Protein AF-A0AB73K3Y9-F1 (afdb_monomer_lite)

pLDDT: mean 76.75, std 12.71, range [45.19, 93.69]

Sequence (188 aa):
MYRICYSEIDTVKLNIYKSILNSKELQNNKKCHIVGVSPISLNMKYSPGYEAMFYDINEIEDTISVNNLINSYPETYRFYSINNKLSNSLDIKEYMYYLDILEGKNDLYTLDYFYDEICNNNLDIIKIQEPLDSWMKIYKANVLLNKANVVIPVIYESLIEKPKYLLYKIELYEGSTKVKSMKVVELD

Secondary structure (DSSP, 8-state):
-EEP-HHHHHHHHHHHHHHHHTSTTT----SEEEEEE--EEEEEEE-TTSSS-EEEEEEEE-HHHHHHHHTTS-TTEEEEE---GGGGGS-HHHHHHHHHHHTT---TTHHHHIIIIISTT-EEEEEE---HHHHHHHHHHHHTT--EEEEEEEEEEESSSPPEEEEEEEEEETTEEEEEEEEEE---

Structure (mmCIF, N/CA/C/O backbone):
data_AF-A0AB73K3Y9-F1
#
_entry.id   AF-A0AB73K3Y9-F1
#
loop_
_atom_site.group_PDB
_atom_site.id
_atom_site.type_symbol
_atom_site.label_atom_id
_atom_site.label_alt_id
_atom_site.label_comp_id
_atom_site.label_asym_id
_atom_site.label_entity_id
_atom_site.label_seq_id
_atom_site.pdbx_PDB_ins_code
_atom_site.Cartn_x
_atom_site.Cartn_y
_atom_site.Cartn_z
_atom_site.occupancy
_atom_site.B_iso_or_equiv
_atom_site.auth_seq_id
_atom_site.auth_comp_id
_atom_site.auth_asym_id
_atom_site.auth_atom_id
_atom_site.pdbx_PDB_model_num
ATOM 1 N N . MET A 1 1 ? 23.747 3.578 -21.379 1.00 49.88 1 MET A N 1
ATOM 2 C CA . MET A 1 1 ? 23.304 3.061 -20.068 1.00 49.88 1 MET A CA 1
ATOM 3 C C . MET A 1 1 ? 22.389 4.106 -19.465 1.00 49.88 1 MET A C 1
ATOM 5 O O . MET A 1 1 ? 22.856 5.203 -19.189 1.00 49.88 1 MET A O 1
ATOM 9 N N . TYR A 1 2 ? 21.094 3.815 -19.371 1.00 50.94 2 TYR A N 1
ATOM 10 C CA . TYR A 1 2 ? 20.107 4.784 -18.896 1.00 50.94 2 TYR A CA 1
ATOM 11 C C . TYR A 1 2 ? 19.760 4.478 -17.443 1.00 50.94 2 TYR A C 1
ATOM 13 O O . TYR A 1 2 ? 19.557 3.319 -17.077 1.00 50.94 2 TYR A O 1
ATOM 21 N N . ARG A 1 3 ? 19.732 5.517 -16.608 1.00 48.72 3 ARG A N 1
ATOM 22 C CA . ARG A 1 3 ? 19.181 5.422 -15.259 1.00 48.72 3 ARG A CA 1
ATOM 23 C C . ARG A 1 3 ? 17.665 5.445 -15.423 1.00 48.72 3 ARG A C 1
ATOM 25 O O . ARG A 1 3 ? 17.148 6.351 -16.068 1.00 48.72 3 ARG A O 1
ATOM 32 N N . ILE A 1 4 ? 16.978 4.432 -14.911 1.00 58.38 4 ILE A N 1
ATOM 33 C CA . ILE A 1 4 ? 15.515 4.400 -14.919 1.00 58.38 4 ILE A CA 1
ATOM 34 C C . ILE A 1 4 ? 15.020 5.631 -14.142 1.00 58.38 4 ILE A C 1
ATOM 36 O O . ILE A 1 4 ? 15.544 5.923 -13.064 1.00 58.38 4 ILE A O 1
ATOM 40 N N . CYS A 1 5 ? 14.074 6.389 -14.707 1.00 56.31 5 CYS A N 1
ATOM 41 C CA . CYS A 1 5 ? 13.523 7.576 -14.054 1.00 56.31 5 CYS A CA 1
ATOM 42 C C . CYS A 1 5 ? 12.673 7.163 -12.850 1.00 56.31 5 CYS A C 1
ATOM 44 O O . CYS A 1 5 ? 11.496 6.837 -12.983 1.00 56.31 5 CYS A O 1
ATOM 46 N N . TYR A 1 6 ? 13.281 7.207 -11.666 1.00 67.81 6 TYR A N 1
ATOM 47 C CA . TYR A 1 6 ? 12.624 6.899 -10.397 1.00 67.81 6 TYR A CA 1
ATOM 48 C C . TYR A 1 6 ? 11.342 7.720 -10.174 1.00 67.81 6 TYR A C 1
ATOM 50 O O . TYR A 1 6 ? 10.338 7.162 -9.753 1.00 67.81 6 TYR A O 1
ATOM 58 N N . SER A 1 7 ? 11.311 8.991 -10.592 1.00 73.38 7 SER A N 1
ATOM 59 C CA . SER A 1 7 ? 10.167 9.890 -10.366 1.00 73.38 7 SER A CA 1
ATOM 60 C C . SER A 1 7 ? 8.855 9.450 -11.034 1.00 73.38 7 SER A C 1
ATOM 62 O O . SER A 1 7 ? 7.772 9.669 -10.487 1.00 73.38 7 SER A O 1
ATOM 64 N N . GLU A 1 8 ? 8.919 8.846 -12.225 1.00 76.62 8 GLU A N 1
ATOM 65 C CA . GLU A 1 8 ? 7.717 8.360 -12.920 1.00 76.62 8 GLU A CA 1
ATOM 66 C C . GLU A 1 8 ? 7.160 7.111 -12.243 1.00 76.62 8 GLU A C 1
ATOM 68 O O . GLU A 1 8 ? 5.950 6.982 -12.052 1.00 76.62 8 GLU A O 1
ATOM 73 N N . ILE A 1 9 ? 8.053 6.219 -11.820 1.00 80.50 9 ILE A N 1
ATOM 74 C CA . ILE A 1 9 ? 7.694 5.028 -11.059 1.00 80.50 9 ILE A CA 1
ATOM 75 C C . ILE A 1 9 ? 7.091 5.421 -9.715 1.00 80.50 9 ILE A C 1
ATOM 77 O O . ILE A 1 9 ? 6.030 4.904 -9.374 1.00 80.50 9 ILE A O 1
ATOM 81 N N . ASP A 1 10 ? 7.696 6.368 -8.997 1.00 83.44 10 ASP A N 1
ATOM 82 C CA . ASP A 1 10 ? 7.180 6.849 -7.713 1.00 83.44 10 ASP A CA 1
ATOM 83 C C . ASP A 1 10 ? 5.754 7.405 -7.868 1.00 83.44 10 ASP A C 1
ATOM 85 O O . ASP A 1 10 ? 4.864 7.138 -7.058 1.00 83.44 10 ASP A O 1
ATOM 89 N N . THR A 1 11 ? 5.493 8.108 -8.976 1.00 83.75 11 THR A N 1
ATOM 90 C CA . THR A 1 11 ? 4.154 8.612 -9.315 1.00 83.75 11 THR A CA 1
ATOM 91 C C . THR A 1 11 ? 3.163 7.476 -9.578 1.00 83.75 11 THR A C 1
ATOM 93 O O . THR A 1 11 ? 2.026 7.518 -9.102 1.00 83.75 11 THR A O 1
ATOM 96 N N . VAL A 1 12 ? 3.571 6.436 -10.312 1.00 82.94 12 VAL A N 1
ATOM 97 C CA . VAL A 1 12 ? 2.729 5.254 -10.552 1.00 82.94 12 VAL A CA 1
ATOM 98 C C . VAL A 1 12 ? 2.414 4.543 -9.239 1.00 82.94 12 VAL A C 1
ATOM 100 O O . VAL A 1 12 ? 1.248 4.253 -8.975 1.00 82.94 12 VAL A O 1
ATOM 103 N N . LYS A 1 13 ? 3.412 4.307 -8.383 1.00 85.56 13 LYS A N 1
ATOM 104 C CA . LYS A 1 13 ? 3.212 3.678 -7.072 1.00 85.56 13 LYS A CA 1
ATOM 105 C C . LYS A 1 13 ? 2.270 4.486 -6.186 1.00 85.56 13 LYS A C 1
ATOM 107 O O . LYS A 1 13 ? 1.322 3.929 -5.638 1.00 85.56 13 LYS A O 1
ATOM 112 N N . LEU A 1 14 ? 2.463 5.804 -6.119 1.00 87.56 14 LEU A N 1
ATOM 113 C CA . LEU A 1 14 ? 1.568 6.711 -5.404 1.00 87.56 14 LEU A CA 1
ATOM 114 C C . LEU A 1 14 ? 0.122 6.583 -5.898 1.00 87.56 14 LEU A C 1
ATOM 116 O O . LEU A 1 14 ? -0.804 6.475 -5.094 1.00 87.56 14 LEU A O 1
ATOM 120 N N . ASN A 1 15 ? -0.082 6.564 -7.216 1.00 85.38 15 ASN A N 1
ATOM 121 C CA . ASN A 1 15 ? -1.408 6.415 -7.811 1.00 85.38 15 ASN A CA 1
ATOM 122 C C . ASN A 1 15 ? -2.031 5.050 -7.507 1.00 85.38 15 ASN A C 1
ATOM 124 O O . ASN A 1 15 ? -3.238 4.967 -7.278 1.00 85.38 15 ASN A O 1
ATOM 128 N N . ILE A 1 16 ? -1.224 3.990 -7.470 1.00 86.31 16 ILE A N 1
ATOM 129 C CA . ILE A 1 16 ? -1.656 2.651 -7.068 1.00 86.31 16 ILE A CA 1
ATOM 130 C C . ILE A 1 16 ? -2.157 2.665 -5.624 1.00 86.31 16 ILE A C 1
ATOM 132 O O . ILE A 1 16 ? -3.305 2.290 -5.385 1.00 86.31 16 ILE A O 1
ATOM 136 N N . TYR A 1 17 ? -1.344 3.151 -4.682 1.00 89.25 17 TYR A N 1
ATOM 137 C CA . TYR A 1 17 ? -1.729 3.235 -3.272 1.00 89.25 17 TYR A CA 1
ATOM 138 C C . TYR A 1 17 ? -2.990 4.079 -3.089 1.00 89.25 17 TYR A C 1
ATOM 140 O O . TYR A 1 17 ? -3.939 3.648 -2.435 1.00 89.25 17 TYR A O 1
ATOM 148 N N . LYS A 1 18 ? -3.058 5.241 -3.753 1.00 89.50 18 LYS A N 1
ATOM 149 C CA . LYS A 1 18 ? -4.249 6.095 -3.736 1.00 89.50 18 LYS A CA 1
ATOM 150 C C . LYS A 1 18 ? -5.487 5.384 -4.257 1.00 89.50 18 LYS A C 1
ATOM 152 O O . LYS A 1 18 ? -6.564 5.550 -3.700 1.00 89.50 18 LYS A O 1
ATOM 157 N N . SER A 1 19 ? -5.355 4.614 -5.326 1.00 86.75 19 SER A N 1
ATOM 158 C CA . SER A 1 19 ? -6.502 3.932 -5.916 1.00 86.75 19 SER A CA 1
ATOM 159 C C . SER A 1 19 ? -7.006 2.779 -5.048 1.00 86.75 19 SER A C 1
ATOM 161 O O . SER A 1 19 ? -8.207 2.525 -5.027 1.00 86.75 19 SER A O 1
ATOM 163 N N . ILE A 1 20 ? -6.109 2.100 -4.327 1.00 88.88 20 ILE A N 1
ATOM 164 C CA . ILE A 1 20 ? -6.475 1.078 -3.340 1.00 88.88 20 ILE A CA 1
ATOM 165 C C . ILE A 1 20 ? -7.253 1.727 -2.194 1.00 88.88 20 ILE A C 1
ATOM 167 O O . ILE A 1 20 ? -8.391 1.343 -1.944 1.00 88.88 20 ILE A O 1
ATOM 171 N N . LEU A 1 21 ? -6.688 2.750 -1.549 1.00 90.94 21 LEU A N 1
ATOM 172 C CA . LEU A 1 21 ? -7.302 3.409 -0.387 1.00 90.94 21 LEU A CA 1
ATOM 173 C C . LEU A 1 21 ? -8.638 4.101 -0.719 1.00 90.94 21 LEU A C 1
ATOM 175 O O . LEU A 1 21 ? -9.551 4.124 0.100 1.00 90.94 21 LEU A O 1
ATOM 179 N N . ASN A 1 22 ? -8.800 4.596 -1.949 1.00 88.31 22 ASN A N 1
ATOM 180 C CA . ASN A 1 22 ? -10.058 5.190 -2.418 1.00 88.31 22 ASN A CA 1
ATOM 181 C C . ASN A 1 22 ? -11.068 4.171 -2.978 1.00 88.31 22 ASN A C 1
ATOM 183 O O . ASN A 1 22 ? -12.095 4.557 -3.539 1.00 88.31 22 ASN A O 1
ATOM 187 N N . SER A 1 23 ? -10.789 2.871 -2.876 1.00 87.06 23 SER A N 1
ATOM 188 C CA . SER A 1 23 ? -11.730 1.839 -3.315 1.00 87.06 23 SER A CA 1
ATOM 189 C C . SER A 1 23 ? -12.936 1.741 -2.386 1.00 87.06 23 SER A C 1
ATOM 191 O O . SER A 1 23 ? -12.826 1.937 -1.180 1.00 87.06 23 SER A O 1
ATOM 193 N N . LYS A 1 24 ? -14.101 1.406 -2.944 1.00 85.50 24 LYS A N 1
ATOM 194 C CA . LYS A 1 24 ? -15.381 1.403 -2.216 1.00 85.50 24 LYS A CA 1
ATOM 195 C C . LYS A 1 24 ? -15.383 0.468 -1.006 1.00 85.50 24 LYS A C 1
ATOM 197 O O . LYS A 1 24 ? -16.114 0.691 -0.057 1.00 85.50 24 LYS A O 1
ATOM 202 N N . GLU A 1 25 ? -14.571 -0.570 -1.067 1.00 83.44 25 GLU A N 1
ATOM 203 C CA . GLU A 1 25 ? -14.429 -1.639 -0.093 1.00 83.44 25 GLU A CA 1
ATOM 204 C C . GLU A 1 25 ? -13.656 -1.184 1.149 1.00 83.44 25 GLU A C 1
ATOM 206 O O . GLU A 1 25 ? -13.860 -1.740 2.225 1.00 83.44 25 GLU A O 1
ATOM 211 N N . LEU A 1 26 ? -12.811 -0.157 1.000 1.00 86.44 26 LEU A N 1
ATOM 212 C CA . LEU A 1 26 ? -12.090 0.499 2.095 1.00 86.44 26 LEU A CA 1
ATOM 213 C C . LEU A 1 26 ? -12.722 1.843 2.485 1.00 86.44 26 LEU A C 1
ATOM 215 O O . LEU A 1 26 ? -12.457 2.356 3.565 1.00 86.44 26 LEU A O 1
ATOM 219 N N . GLN A 1 27 ? -13.585 2.408 1.635 1.00 82.25 27 GLN A N 1
ATOM 220 C CA . GLN A 1 27 ? -14.373 3.595 1.960 1.00 82.25 27 GLN A CA 1
ATOM 221 C C . GLN A 1 27 ? -15.467 3.233 2.966 1.00 82.25 27 GLN A C 1
ATOM 223 O O . GLN A 1 27 ? -16.534 2.729 2.615 1.00 82.25 27 GLN A O 1
ATOM 228 N N . ASN A 1 28 ? -15.200 3.505 4.235 1.00 78.25 28 ASN A N 1
ATOM 229 C CA . ASN A 1 28 ? -16.128 3.269 5.329 1.00 78.25 28 ASN A CA 1
ATOM 230 C C . ASN A 1 28 ? -16.236 4.515 6.226 1.00 78.25 28 ASN A C 1
ATOM 232 O O . ASN A 1 28 ? -15.551 5.516 6.034 1.00 78.25 28 ASN A O 1
ATOM 236 N N . ASN A 1 29 ? -17.110 4.445 7.230 1.00 78.00 29 ASN A N 1
ATOM 237 C CA . ASN A 1 29 ? -17.362 5.555 8.153 1.00 78.00 29 ASN A CA 1
ATOM 238 C C . ASN A 1 29 ? -16.455 5.503 9.403 1.00 78.00 29 ASN A C 1
ATOM 240 O O . ASN A 1 29 ? -16.860 5.954 10.484 1.00 78.00 29 ASN A O 1
ATOM 244 N N . LYS A 1 30 ? -15.265 4.892 9.305 1.00 82.81 30 LYS A N 1
ATOM 245 C CA . LYS A 1 30 ? -14.300 4.893 10.410 1.00 82.81 30 LYS A CA 1
ATOM 246 C C . LYS A 1 30 ? -13.737 6.299 10.602 1.00 82.81 30 LYS A C 1
ATOM 248 O O . LYS A 1 30 ? -13.643 7.092 9.672 1.00 82.81 30 LYS A O 1
ATOM 253 N N . LYS A 1 31 ? -13.437 6.639 11.857 1.00 81.56 31 LYS A N 1
ATOM 254 C CA . LYS A 1 31 ? -12.884 7.955 12.215 1.00 81.56 31 LYS A CA 1
ATOM 255 C C . LYS A 1 31 ? -11.380 8.009 11.995 1.00 81.56 31 LYS A C 1
ATOM 257 O O . LYS A 1 31 ? -10.842 9.095 11.802 1.00 81.56 31 LYS A O 1
ATOM 262 N N . CYS A 1 32 ? -10.722 6.859 12.058 1.00 87.44 32 CYS A N 1
ATOM 263 C CA . CYS A 1 32 ? -9.291 6.751 11.878 1.00 87.44 32 CYS A CA 1
ATOM 264 C C . CYS A 1 32 ? -8.959 5.493 11.074 1.00 87.44 32 CYS A C 1
ATOM 266 O O . CYS A 1 32 ? -9.596 4.452 11.252 1.00 87.44 32 CYS A O 1
ATOM 268 N N . HIS A 1 33 ? -7.957 5.622 10.210 1.00 90.81 33 HIS A N 1
ATOM 269 C CA . HIS A 1 33 ? -7.478 4.566 9.338 1.00 90.81 33 HIS A CA 1
ATOM 270 C C . HIS A 1 33 ? -5.996 4.336 9.569 1.00 90.81 33 HIS A C 1
ATOM 272 O O . HIS A 1 33 ? -5.182 5.240 9.371 1.00 90.81 33 HIS A O 1
ATOM 278 N N . ILE A 1 34 ? -5.631 3.128 9.977 1.00 90.31 34 ILE A N 1
ATOM 279 C CA . ILE A 1 34 ? -4.235 2.750 10.186 1.00 90.31 34 ILE A CA 1
ATOM 280 C C . ILE A 1 34 ? -3.765 1.999 8.949 1.00 90.31 34 ILE A C 1
ATOM 282 O O . ILE A 1 34 ? -4.237 0.904 8.656 1.00 90.31 34 ILE A O 1
ATOM 286 N N . VAL A 1 35 ? -2.826 2.580 8.210 1.00 91.62 35 VAL A N 1
ATOM 287 C CA . VAL A 1 35 ? -2.351 2.042 6.938 1.00 91.62 35 VAL A CA 1
ATOM 288 C C . VAL A 1 35 ? -0.918 1.544 7.075 1.00 91.62 35 VAL A C 1
ATOM 290 O O . VAL A 1 35 ? 0.021 2.329 7.185 1.00 91.62 35 VAL A O 1
ATOM 293 N N . GLY A 1 36 ? -0.735 0.229 7.028 1.00 90.62 36 GLY A N 1
ATOM 294 C CA . GLY A 1 36 ? 0.578 -0.390 6.875 1.00 90.62 36 GLY A CA 1
ATOM 295 C C . GLY A 1 36 ? 0.941 -0.498 5.398 1.00 90.62 36 GLY A C 1
ATOM 296 O O . GLY A 1 36 ? 0.200 -1.110 4.629 1.00 90.62 36 GLY A O 1
A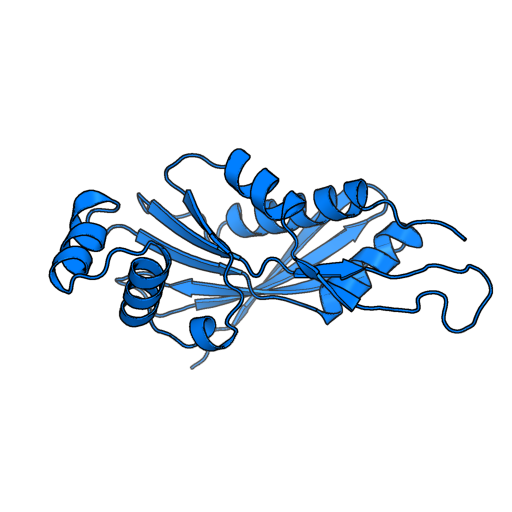TOM 297 N N . VAL A 1 37 ? 2.078 0.063 4.993 1.00 88.88 37 VAL A N 1
ATOM 298 C CA . VAL A 1 37 ? 2.611 -0.075 3.629 1.00 88.88 37 VAL A CA 1
ATOM 299 C C . VAL A 1 37 ? 4.010 -0.652 3.713 1.00 88.88 37 VAL A C 1
ATOM 301 O O . VAL A 1 37 ? 4.823 -0.182 4.504 1.00 88.88 37 VAL A O 1
ATOM 304 N N . SER A 1 38 ? 4.308 -1.653 2.887 1.00 85.69 38 SER A N 1
ATOM 305 C CA . SER A 1 38 ? 5.682 -2.129 2.742 1.00 85.69 38 SER A CA 1
ATOM 306 C C . SER A 1 38 ? 6.467 -1.187 1.814 1.00 85.69 38 SER A C 1
ATOM 308 O O . SER A 1 38 ? 6.141 -1.106 0.624 1.00 85.69 38 SER A O 1
ATOM 310 N N . PRO A 1 39 ? 7.461 -0.435 2.322 1.00 82.94 39 PRO A N 1
ATOM 311 C CA . PRO A 1 39 ? 8.159 0.602 1.570 1.00 82.94 39 PRO A CA 1
ATOM 312 C C . PRO A 1 39 ? 9.240 -0.016 0.677 1.00 82.94 39 PRO A C 1
ATOM 314 O O . PRO A 1 39 ? 10.427 0.174 0.919 1.00 82.94 39 PRO A O 1
ATOM 317 N N . ILE A 1 40 ? 8.863 -0.778 -0.352 1.00 84.88 40 ILE A N 1
ATOM 318 C CA . ILE A 1 40 ? 9.843 -1.479 -1.198 1.00 84.88 40 ILE A CA 1
ATOM 319 C C . ILE A 1 40 ? 9.853 -0.942 -2.629 1.00 84.88 40 ILE A C 1
ATOM 321 O O . ILE A 1 40 ? 8.832 -0.751 -3.297 1.00 84.88 40 ILE A O 1
ATOM 325 N N . SER A 1 41 ? 11.064 -0.675 -3.104 1.00 85.44 41 SER A N 1
ATOM 326 C CA . SER A 1 41 ? 11.388 -0.228 -4.448 1.00 85.44 41 SER A CA 1
ATOM 327 C C . SER A 1 41 ? 12.494 -1.085 -5.038 1.00 85.44 41 SER A C 1
ATOM 329 O O . SER A 1 41 ? 13.163 -1.843 -4.341 1.00 85.44 41 SER A O 1
ATOM 331 N N . LEU A 1 42 ? 12.689 -0.969 -6.347 1.00 84.94 42 LEU A N 1
ATOM 332 C CA . LEU A 1 42 ? 13.731 -1.700 -7.050 1.00 84.94 42 LEU A CA 1
ATOM 333 C C . LEU A 1 42 ? 14.751 -0.722 -7.624 1.00 84.94 42 LEU A C 1
ATOM 335 O O . LEU A 1 42 ? 14.399 0.220 -8.337 1.00 84.94 42 LEU A O 1
ATOM 339 N N . ASN A 1 43 ? 16.023 -0.979 -7.346 1.00 84.50 43 ASN A N 1
ATOM 340 C CA . ASN A 1 43 ? 17.143 -0.410 -8.079 1.00 84.50 43 ASN A CA 1
ATOM 341 C C . ASN A 1 43 ? 17.587 -1.430 -9.125 1.00 84.50 43 ASN A C 1
ATOM 343 O O . ASN A 1 43 ? 17.881 -2.574 -8.789 1.00 84.50 43 ASN A O 1
ATOM 347 N N . MET A 1 44 ? 17.621 -1.033 -10.392 1.00 83.19 44 MET A N 1
ATOM 348 C CA . MET A 1 44 ? 18.028 -1.914 -11.484 1.00 83.19 44 MET A CA 1
ATOM 349 C C . MET A 1 44 ? 18.632 -1.108 -12.633 1.00 83.19 44 MET A C 1
ATOM 351 O O . MET A 1 44 ? 18.388 0.094 -12.780 1.00 83.19 44 MET A O 1
ATOM 355 N N . LYS A 1 45 ? 19.410 -1.783 -13.476 1.00 83.25 45 LYS A N 1
ATOM 356 C CA . LYS A 1 45 ? 19.980 -1.216 -14.700 1.00 83.25 45 LYS A CA 1
ATOM 357 C C . LYS A 1 45 ? 19.188 -1.682 -15.916 1.00 83.25 45 LYS A C 1
ATOM 359 O O . LYS A 1 45 ? 18.669 -2.796 -15.935 1.00 83.25 45 LYS A O 1
ATOM 364 N N . TYR A 1 46 ? 19.131 -0.824 -16.934 1.00 82.19 46 TYR A N 1
ATOM 365 C CA . TYR A 1 46 ? 18.465 -1.097 -18.206 1.00 82.19 46 TYR A CA 1
ATOM 366 C C . TYR A 1 46 ? 19.447 -0.983 -19.381 1.00 82.19 46 TYR A C 1
ATOM 368 O O . TYR A 1 46 ? 20.128 0.040 -19.539 1.00 82.19 46 TYR A O 1
ATOM 376 N N . SER A 1 47 ? 19.506 -2.031 -20.207 1.00 83.12 47 SER A N 1
ATOM 377 C CA . SER A 1 47 ? 20.294 -2.075 -21.444 1.00 83.12 47 SER A CA 1
ATOM 378 C C . SER A 1 47 ? 19.430 -2.595 -22.601 1.00 83.12 47 SER A C 1
ATOM 380 O O . SER A 1 47 ? 19.141 -3.794 -22.655 1.00 83.12 47 SER A O 1
ATOM 382 N N . PRO A 1 48 ? 18.992 -1.723 -23.528 1.00 77.00 48 PRO A N 1
ATOM 383 C CA . PRO A 1 48 ? 18.221 -2.159 -24.687 1.00 77.00 48 PRO A CA 1
ATOM 384 C C . PRO A 1 48 ? 19.088 -3.031 -25.613 1.00 77.00 48 PRO A C 1
ATOM 386 O O . PRO A 1 48 ? 20.245 -2.703 -25.868 1.00 77.00 48 PRO A O 1
ATOM 389 N N . GLY A 1 49 ? 18.526 -4.129 -26.131 1.00 71.50 49 GLY A N 1
ATOM 390 C CA . GLY A 1 49 ? 19.185 -5.004 -27.118 1.00 71.50 49 GLY A CA 1
ATOM 391 C C . GLY A 1 49 ? 19.847 -6.280 -26.576 1.00 71.50 49 GLY A C 1
ATOM 392 O O . GLY A 1 49 ? 20.393 -7.042 -27.365 1.00 71.50 49 GLY A O 1
ATOM 393 N N . TYR A 1 50 ? 19.772 -6.543 -25.268 1.00 69.81 50 TYR A N 1
ATOM 394 C CA . TYR A 1 50 ? 20.192 -7.812 -24.651 1.00 69.81 50 TYR A CA 1
ATOM 395 C C . TYR A 1 50 ? 18.975 -8.679 -24.288 1.00 69.81 50 TYR A C 1
ATOM 397 O O . TYR A 1 50 ? 17.912 -8.135 -23.988 1.00 69.81 50 TYR A O 1
ATOM 405 N N . GLU A 1 51 ? 19.128 -10.013 -24.263 1.00 66.81 51 GLU A N 1
ATOM 406 C CA . GLU A 1 51 ? 18.055 -10.947 -23.850 1.00 66.81 51 GLU A CA 1
ATOM 407 C C . GLU A 1 51 ? 17.509 -10.613 -22.451 1.00 66.81 51 GLU A C 1
ATOM 409 O O . GLU A 1 51 ? 16.297 -10.592 -22.237 1.00 66.81 51 GLU A O 1
ATOM 414 N N . ALA A 1 52 ? 18.394 -10.263 -21.513 1.00 71.12 52 ALA A N 1
ATOM 415 C CA . ALA A 1 52 ? 18.033 -9.723 -20.207 1.00 71.12 52 ALA A CA 1
ATOM 416 C C . ALA A 1 52 ? 18.150 -8.189 -20.209 1.00 71.12 52 ALA A C 1
ATOM 418 O O . ALA A 1 52 ? 19.161 -7.624 -19.797 1.00 71.12 52 ALA A O 1
ATOM 419 N N . MET A 1 53 ? 17.104 -7.499 -20.676 1.00 79.25 53 MET A N 1
ATOM 420 C CA . MET A 1 53 ? 17.096 -6.027 -20.761 1.00 79.25 53 MET A CA 1
ATOM 421 C C . MET A 1 53 ? 17.222 -5.322 -19.397 1.00 79.25 53 MET A C 1
ATOM 423 O O . MET A 1 53 ? 17.675 -4.179 -19.343 1.00 79.25 53 MET A O 1
ATOM 427 N N . PHE A 1 54 ? 16.829 -5.990 -18.306 1.00 82.94 54 PHE A N 1
ATOM 428 C CA . PHE A 1 54 ? 16.929 -5.502 -16.926 1.00 82.94 54 PHE A CA 1
ATOM 429 C C . PHE A 1 54 ? 17.858 -6.412 -16.120 1.00 82.94 54 PHE A C 1
ATOM 431 O O . PHE A 1 54 ? 17.692 -7.631 -16.153 1.00 82.94 54 PHE A O 1
ATOM 438 N N . TYR A 1 55 ? 18.810 -5.826 -15.395 1.00 83.81 55 TYR A N 1
ATOM 439 C CA . TYR A 1 55 ? 19.837 -6.551 -14.638 1.00 83.81 55 TYR A CA 1
ATOM 440 C C . TYR A 1 55 ? 20.298 -5.757 -13.404 1.00 83.81 55 TYR A C 1
ATOM 442 O O . TYR A 1 55 ? 19.882 -4.612 -13.209 1.00 83.81 55 TYR A O 1
ATOM 450 N N . ASP A 1 56 ? 21.137 -6.372 -12.562 1.00 85.44 56 AS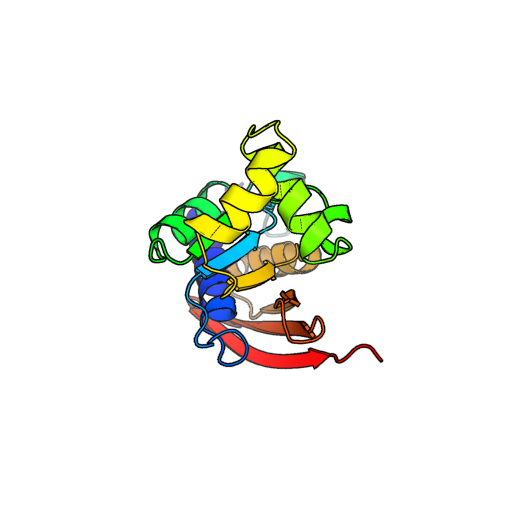P A N 1
ATOM 451 C CA . ASP A 1 56 ? 21.599 -5.832 -11.270 1.00 85.44 56 ASP A CA 1
ATOM 452 C C . ASP A 1 56 ? 20.440 -5.361 -10.370 1.00 85.44 56 ASP A C 1
ATOM 454 O O . ASP A 1 56 ? 20.463 -4.263 -9.810 1.00 85.44 56 ASP A O 1
ATOM 458 N N . ILE A 1 57 ? 19.397 -6.189 -10.280 1.00 84.69 57 IL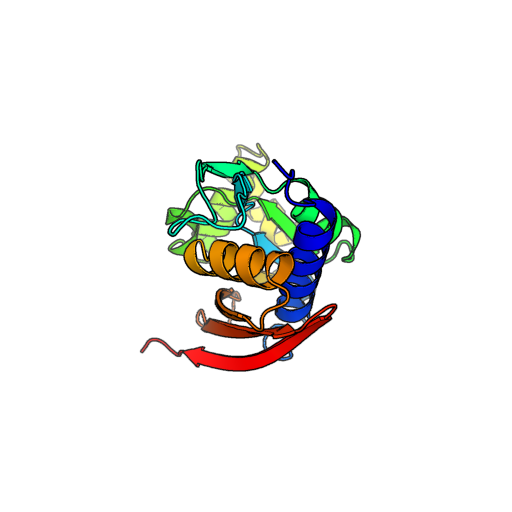E A N 1
ATOM 459 C CA . ILE A 1 57 ? 18.163 -5.884 -9.555 1.00 84.69 57 ILE A CA 1
ATOM 460 C C . ILE A 1 57 ? 18.403 -6.064 -8.058 1.00 84.69 57 ILE A C 1
ATOM 462 O O . ILE A 1 57 ? 18.760 -7.153 -7.620 1.00 84.69 57 ILE A O 1
ATOM 466 N N . ASN A 1 58 ? 18.162 -5.009 -7.286 1.00 86.50 58 ASN A N 1
ATOM 467 C CA . ASN A 1 58 ? 18.228 -5.030 -5.830 1.00 86.50 58 ASN A CA 1
ATOM 468 C C . ASN A 1 58 ? 17.021 -4.300 -5.239 1.00 86.50 58 ASN A C 1
ATOM 470 O O . ASN A 1 58 ? 16.581 -3.280 -5.779 1.00 86.50 58 ASN A O 1
ATOM 474 N N . GLU A 1 59 ? 16.515 -4.803 -4.120 1.00 86.00 59 GLU A N 1
ATOM 475 C CA . GLU A 1 59 ? 15.505 -4.115 -3.320 1.00 86.00 59 GLU A CA 1
ATOM 476 C C . GLU A 1 59 ? 16.138 -2.923 -2.596 1.00 86.00 59 GLU A C 1
ATOM 478 O O . GLU A 1 59 ? 17.255 -2.998 -2.082 1.00 86.00 59 GLU A O 1
ATOM 483 N N . ILE A 1 60 ? 15.423 -1.804 -2.586 1.00 86.88 60 ILE A N 1
ATOM 484 C CA . ILE A 1 60 ? 15.757 -0.603 -1.822 1.00 86.88 60 ILE A CA 1
ATOM 485 C C . ILE A 1 60 ? 14.490 -0.098 -1.132 1.00 86.88 60 ILE A C 1
ATOM 487 O O . ILE A 1 60 ? 13.377 -0.411 -1.554 1.00 86.88 60 ILE A O 1
ATOM 491 N N . GLU A 1 61 ? 14.650 0.730 -0.109 1.00 85.81 61 GLU A N 1
ATOM 492 C CA . GLU A 1 61 ? 13.513 1.340 0.574 1.00 85.81 61 GLU A CA 1
ATOM 493 C C . GLU A 1 61 ? 12.832 2.417 -0.296 1.00 85.81 61 GLU A C 1
ATOM 495 O O . GLU A 1 61 ? 13.486 3.289 -0.873 1.00 85.81 61 GLU A O 1
ATOM 500 N N . ASP A 1 62 ? 11.504 2.363 -0.390 1.00 85.06 62 ASP A N 1
ATOM 501 C CA . ASP A 1 62 ? 10.649 3.325 -1.090 1.00 85.06 62 ASP A CA 1
ATOM 502 C C . ASP A 1 62 ? 10.215 4.462 -0.165 1.00 85.06 62 ASP A C 1
ATOM 504 O O . ASP A 1 62 ? 9.076 4.531 0.298 1.00 85.06 62 ASP A O 1
ATOM 508 N N . THR A 1 63 ? 11.134 5.377 0.117 1.00 84.50 63 THR A N 1
ATOM 509 C CA . THR A 1 63 ? 10.833 6.529 0.974 1.00 84.50 63 THR A CA 1
ATOM 510 C C . THR A 1 63 ? 10.009 7.591 0.246 1.00 84.50 63 THR A C 1
ATOM 512 O O . THR A 1 63 ? 9.133 8.214 0.842 1.00 84.50 63 THR A O 1
ATOM 515 N N . ILE A 1 64 ? 10.243 7.797 -1.054 1.00 88.25 64 ILE A N 1
ATOM 516 C CA . ILE A 1 64 ? 9.634 8.894 -1.821 1.00 88.25 64 ILE A CA 1
ATOM 517 C C . ILE A 1 64 ? 8.137 8.656 -2.032 1.00 88.25 64 ILE A C 1
ATOM 519 O O . ILE A 1 64 ? 7.328 9.531 -1.712 1.00 88.25 64 ILE A O 1
ATOM 523 N N . SER A 1 65 ? 7.745 7.485 -2.546 1.00 87.44 65 SER A N 1
ATOM 524 C CA . SER A 1 65 ? 6.334 7.210 -2.848 1.00 87.44 65 SER A CA 1
ATOM 525 C C . SER A 1 65 ? 5.493 7.172 -1.576 1.00 87.44 65 SER A C 1
ATOM 527 O O . SER A 1 65 ? 4.368 7.674 -1.568 1.00 87.44 65 SER A O 1
ATOM 529 N N . VAL A 1 66 ? 6.048 6.616 -0.494 1.00 87.38 66 VAL A N 1
ATOM 530 C CA . VAL A 1 66 ? 5.385 6.536 0.813 1.00 87.38 66 VAL A CA 1
ATOM 531 C C . VAL A 1 66 ? 5.244 7.922 1.441 1.00 87.38 66 VAL A C 1
ATOM 533 O O . VAL A 1 66 ? 4.141 8.284 1.837 1.00 87.38 66 VAL A O 1
ATOM 536 N N . ASN A 1 67 ? 6.286 8.759 1.440 1.00 89.69 67 ASN A N 1
ATOM 537 C CA . ASN A 1 67 ? 6.175 10.131 1.950 1.00 89.69 67 ASN A CA 1
ATOM 538 C C . ASN A 1 67 ? 5.153 10.961 1.161 1.00 89.69 67 ASN A C 1
ATOM 540 O O . ASN A 1 67 ? 4.347 11.689 1.740 1.00 89.69 67 ASN A O 1
ATOM 544 N N . ASN A 1 68 ? 5.131 10.821 -0.166 1.00 91.44 68 ASN A N 1
ATOM 545 C CA . ASN A 1 68 ? 4.129 11.489 -0.995 1.00 91.44 68 ASN A CA 1
ATOM 546 C C . ASN A 1 68 ? 2.707 10.988 -0.710 1.00 91.44 68 ASN A C 1
ATOM 548 O O . ASN A 1 68 ? 1.753 11.766 -0.808 1.00 91.44 68 ASN A O 1
ATOM 552 N N . LEU A 1 69 ? 2.551 9.707 -0.363 1.00 92.00 69 LEU A N 1
ATOM 553 C CA . LEU A 1 69 ? 1.274 9.139 0.055 1.00 92.00 69 LEU A CA 1
ATOM 554 C C . LEU A 1 69 ? 0.813 9.764 1.371 1.00 92.00 69 LEU A C 1
ATOM 556 O O . LEU A 1 69 ? -0.296 10.285 1.406 1.00 92.00 69 LEU A O 1
ATOM 560 N N . ILE A 1 70 ? 1.679 9.794 2.386 1.00 90.44 70 ILE A N 1
ATOM 561 C CA . ILE A 1 70 ? 1.409 10.406 3.698 1.00 90.44 70 ILE A CA 1
ATOM 562 C C . ILE A 1 70 ? 0.924 11.845 3.528 1.00 90.44 70 ILE A C 1
ATOM 564 O O . ILE A 1 70 ? -0.149 12.204 4.000 1.00 90.44 70 ILE A O 1
ATOM 568 N N . ASN A 1 71 ? 1.659 12.641 2.750 1.00 92.12 71 ASN A N 1
ATOM 569 C CA . ASN A 1 71 ? 1.336 14.048 2.509 1.00 92.12 71 ASN A CA 1
ATOM 570 C C . ASN A 1 71 ? 0.042 14.265 1.703 1.00 92.12 71 ASN A C 1
ATOM 572 O O . ASN A 1 71 ? -0.446 15.389 1.612 1.00 92.12 71 ASN A O 1
ATOM 576 N N . SER A 1 72 ? -0.495 13.221 1.063 1.00 93.69 72 SER A N 1
ATOM 577 C CA . SER A 1 72 ? -1.702 13.308 0.234 1.00 93.69 72 SER A CA 1
ATOM 578 C C . SER A 1 72 ? -2.996 12.973 0.978 1.00 93.69 72 SER A C 1
ATOM 580 O O . SER A 1 72 ? -4.064 13.086 0.373 1.00 93.69 72 SER A O 1
ATOM 582 N N . TYR A 1 73 ? -2.920 12.512 2.227 1.00 92.38 73 TYR A N 1
ATOM 583 C CA . TYR A 1 73 ? -4.077 12.085 3.009 1.00 92.38 73 TYR A CA 1
ATOM 584 C C . TYR A 1 73 ? -4.239 12.942 4.270 1.00 92.38 73 TYR A C 1
ATOM 586 O O . TYR A 1 73 ? -3.259 13.476 4.785 1.00 92.38 73 TYR A O 1
ATOM 594 N N . PRO A 1 74 ? -5.480 13.113 4.757 1.00 90.25 74 PRO A N 1
ATOM 595 C CA . PRO A 1 74 ? -5.735 13.836 5.997 1.00 90.25 74 PRO A CA 1
ATOM 596 C C . PRO A 1 74 ? -5.191 13.074 7.213 1.00 90.25 74 PRO A C 1
ATOM 598 O O . PRO A 1 74 ? -4.987 11.865 7.155 1.00 90.25 74 PRO A O 1
ATOM 601 N N . GLU A 1 75 ? -5.060 13.766 8.346 1.00 84.38 75 GLU A N 1
ATOM 602 C CA . GLU A 1 75 ? -4.560 13.213 9.621 1.00 84.38 75 GLU A CA 1
ATOM 603 C C . GLU A 1 75 ? -5.401 12.054 10.185 1.00 84.38 75 GLU A C 1
ATOM 605 O O . GLU A 1 75 ? -4.954 11.331 11.075 1.00 84.38 75 GLU A O 1
ATOM 610 N N . THR A 1 76 ? -6.613 11.844 9.661 1.00 86.81 76 THR A N 1
ATOM 611 C CA . THR A 1 76 ? -7.415 10.654 9.973 1.00 86.81 76 THR A CA 1
ATOM 612 C C . THR A 1 76 ? -6.776 9.369 9.445 1.00 86.81 76 THR A C 1
ATOM 614 O O . THR A 1 76 ? -7.126 8.293 9.919 1.00 86.81 76 THR A O 1
ATOM 617 N N . TYR A 1 77 ? -5.834 9.456 8.503 1.00 90.69 77 TYR A N 1
ATOM 618 C CA . TYR A 1 77 ? -5.012 8.341 8.051 1.00 90.69 77 TYR A CA 1
ATOM 619 C C . TYR A 1 77 ? -3.644 8.390 8.732 1.00 90.69 77 TYR A C 1
ATOM 621 O O . TYR A 1 77 ? -2.906 9.367 8.611 1.00 90.69 77 TYR A O 1
ATOM 629 N N . ARG A 1 78 ? -3.272 7.300 9.400 1.00 88.31 78 ARG A N 1
ATOM 630 C CA . ARG A 1 78 ? -1.951 7.106 10.003 1.00 88.31 78 ARG A CA 1
ATOM 631 C C . ARG A 1 78 ? -1.202 6.036 9.240 1.00 88.31 78 ARG A C 1
ATOM 633 O O . ARG A 1 78 ? -1.654 4.898 9.171 1.00 88.31 78 ARG A O 1
ATOM 640 N N . PHE A 1 79 ? -0.065 6.399 8.665 1.00 88.56 79 PHE A N 1
ATOM 641 C CA . PHE A 1 79 ? 0.725 5.499 7.835 1.00 88.56 79 PHE A CA 1
ATOM 642 C C . PHE A 1 79 ? 1.930 4.964 8.595 1.00 88.56 79 PHE A C 1
ATOM 644 O O . PHE A 1 79 ? 2.636 5.720 9.259 1.00 88.56 79 PHE A O 1
ATOM 651 N N . TYR A 1 80 ? 2.200 3.676 8.415 1.00 87.06 80 TYR A N 1
ATOM 652 C CA . TYR A 1 80 ? 3.355 2.991 8.976 1.00 87.06 80 TYR A CA 1
ATOM 653 C C . TYR A 1 80 ? 4.112 2.267 7.867 1.00 87.06 80 TYR A C 1
ATOM 655 O O . TYR A 1 80 ? 3.527 1.526 7.072 1.00 87.06 80 TYR A O 1
ATOM 663 N N . SER A 1 81 ? 5.427 2.473 7.834 1.00 84.12 81 SER A N 1
ATOM 664 C CA . SER A 1 81 ? 6.349 1.722 6.984 1.00 84.12 81 SER A CA 1
ATOM 665 C C . SER A 1 81 ? 6.626 0.364 7.622 1.00 84.12 81 SER A C 1
ATOM 667 O O . SER A 1 81 ? 7.335 0.265 8.622 1.00 84.12 81 SER A O 1
ATOM 669 N N . ILE A 1 82 ? 6.046 -0.691 7.056 1.00 80.19 82 ILE A N 1
ATOM 670 C CA . ILE A 1 82 ? 6.070 -2.035 7.629 1.00 80.19 82 ILE A CA 1
ATOM 671 C C . ILE A 1 82 ? 7.011 -2.924 6.813 1.00 80.19 82 ILE A C 1
ATOM 673 O O . ILE A 1 82 ? 6.667 -3.428 5.742 1.00 80.19 82 ILE A O 1
ATOM 677 N N . ASN A 1 83 ? 8.211 -3.142 7.349 1.00 71.00 83 ASN A N 1
ATOM 678 C CA . ASN A 1 83 ? 9.235 -3.985 6.722 1.00 71.00 83 ASN A CA 1
ATOM 679 C C . ASN A 1 83 ? 9.144 -5.462 7.144 1.00 71.00 83 ASN A C 1
ATOM 681 O O . ASN A 1 83 ? 9.710 -6.339 6.494 1.00 71.00 83 ASN A O 1
ATOM 685 N N . ASN A 1 84 ? 8.428 -5.765 8.231 1.00 74.06 84 ASN A N 1
ATOM 686 C CA . ASN A 1 84 ? 8.319 -7.125 8.748 1.00 74.06 84 ASN A CA 1
ATOM 687 C C . ASN A 1 84 ? 7.126 -7.867 8.127 1.00 74.06 84 ASN A C 1
ATOM 689 O O . ASN A 1 84 ? 5.977 -7.577 8.458 1.00 74.06 84 ASN A O 1
ATOM 693 N N . LYS A 1 85 ? 7.390 -8.889 7.303 1.00 69.31 85 LYS A N 1
ATOM 694 C CA . LYS A 1 85 ? 6.347 -9.723 6.673 1.00 69.31 85 LYS A CA 1
ATOM 695 C C . LYS A 1 85 ? 5.461 -10.462 7.685 1.00 69.31 85 LYS A C 1
ATOM 697 O O . LYS A 1 85 ? 4.300 -10.714 7.377 1.00 69.31 85 LYS A O 1
ATOM 702 N N . LEU A 1 86 ? 5.969 -10.755 8.887 1.00 72.62 86 LEU A N 1
ATOM 703 C CA . LEU A 1 86 ? 5.213 -11.421 9.959 1.00 72.62 86 LEU A CA 1
ATOM 704 C C . LEU A 1 86 ? 4.125 -10.526 10.561 1.00 72.62 86 LEU A C 1
ATOM 706 O O . LEU A 1 86 ? 3.143 -11.027 11.088 1.00 72.62 86 LEU A O 1
ATOM 710 N N . SER A 1 87 ? 4.245 -9.202 10.446 1.00 74.81 87 SER A N 1
ATOM 711 C CA . SER A 1 87 ? 3.201 -8.289 10.936 1.00 74.81 87 SER A CA 1
ATOM 712 C C . SER A 1 87 ? 1.858 -8.481 10.209 1.00 74.81 87 SER A C 1
ATOM 714 O O . SER A 1 87 ? 0.795 -8.208 10.762 1.00 74.81 87 SER A O 1
ATOM 716 N N . ASN A 1 88 ? 1.889 -9.022 8.988 1.00 70.00 88 ASN A N 1
ATOM 717 C CA . ASN A 1 88 ? 0.690 -9.311 8.209 1.00 70.00 88 ASN A CA 1
ATOM 718 C C . ASN A 1 88 ? -0.132 -10.475 8.780 1.00 70.00 88 ASN A C 1
ATOM 720 O O . ASN A 1 88 ? -1.310 -10.573 8.450 1.00 70.00 88 ASN A O 1
ATOM 724 N N . SER A 1 89 ? 0.461 -11.353 9.600 1.00 77.88 89 SER A N 1
ATOM 725 C CA . SER A 1 89 ? -0.268 -12.438 10.271 1.00 77.88 89 SER A CA 1
ATOM 726 C C . SER A 1 89 ? -0.796 -12.054 11.650 1.00 77.88 89 SER A C 1
ATOM 728 O O . SER A 1 89 ? -1.543 -12.834 12.228 1.00 77.88 89 SER A O 1
ATOM 730 N N . LEU A 1 90 ? -0.390 -10.896 12.177 1.00 81.62 90 LEU A N 1
ATOM 731 C CA . LEU A 1 90 ? -0.869 -10.405 13.464 1.00 81.62 90 LEU A CA 1
ATOM 732 C C . LEU A 1 90 ? -2.322 -9.969 13.331 1.00 81.62 90 LEU A C 1
ATOM 734 O O . LEU A 1 90 ? -2.663 -9.257 12.380 1.00 81.62 90 LEU A O 1
ATOM 738 N N . ASP A 1 91 ? -3.146 -10.350 14.300 1.00 80.62 91 ASP A N 1
ATOM 739 C CA . ASP A 1 91 ? -4.495 -9.807 14.411 1.00 80.62 91 ASP A CA 1
ATOM 740 C C . ASP A 1 91 ? -4.467 -8.312 14.774 1.00 80.62 91 ASP A C 1
ATOM 742 O O . ASP A 1 91 ? -3.420 -7.736 15.082 1.00 80.62 91 ASP A O 1
ATOM 746 N N . ILE A 1 92 ? -5.627 -7.662 14.738 1.00 82.25 92 ILE A N 1
ATOM 747 C CA . ILE A 1 92 ? -5.765 -6.246 15.089 1.00 82.25 92 ILE A CA 1
ATOM 748 C C . ILE A 1 92 ? -5.138 -5.882 16.444 1.00 82.25 92 ILE A C 1
ATOM 750 O O . ILE A 1 92 ? -4.506 -4.837 16.540 1.00 82.25 92 ILE A O 1
ATOM 754 N N . LYS A 1 93 ? -5.242 -6.710 17.490 1.00 79.56 93 LYS A N 1
ATOM 755 C CA . LYS A 1 93 ? -4.702 -6.366 18.817 1.00 79.56 93 LYS A CA 1
ATOM 756 C C . LYS A 1 93 ? -3.185 -6.485 18.845 1.00 79.56 93 LYS A C 1
ATOM 75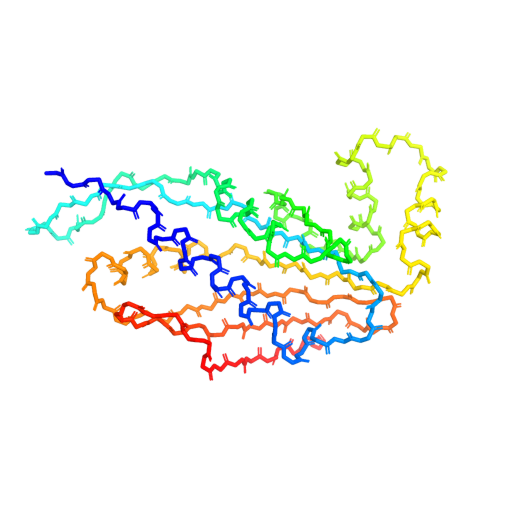8 O O . LYS A 1 93 ? -2.505 -5.573 19.314 1.00 79.56 93 LYS A O 1
ATOM 763 N N . GLU A 1 94 ? -2.664 -7.590 18.328 1.00 82.44 94 GLU A N 1
ATOM 764 C CA . GLU A 1 94 ? -1.230 -7.849 18.246 1.00 82.44 94 GLU A CA 1
ATOM 765 C C . GLU A 1 94 ? -0.528 -6.847 17.328 1.00 82.44 94 GLU A C 1
ATOM 767 O O . GLU A 1 94 ? 0.560 -6.359 17.639 1.00 82.44 94 GLU A O 1
ATOM 772 N N . TYR A 1 95 ? -1.164 -6.492 16.211 1.00 83.75 95 TYR A N 1
ATOM 773 C CA . TYR A 1 95 ? -0.635 -5.509 15.279 1.00 83.75 95 TYR A CA 1
ATOM 774 C C . TYR A 1 95 ? -0.571 -4.119 15.911 1.00 83.75 95 TYR A C 1
ATOM 776 O O . TYR A 1 95 ? 0.427 -3.425 15.755 1.00 83.75 95 TYR A O 1
ATOM 784 N N . MET A 1 96 ? -1.589 -3.723 16.675 1.00 79.44 96 MET A N 1
ATOM 785 C CA . MET A 1 96 ? -1.570 -2.449 17.400 1.00 79.44 96 MET A CA 1
ATOM 786 C C . MET A 1 96 ? -0.461 -2.402 18.449 1.00 79.44 96 MET A C 1
ATOM 788 O O . MET A 1 96 ? 0.261 -1.413 18.527 1.00 79.44 96 MET A O 1
ATOM 792 N N . TYR A 1 97 ? -0.267 -3.488 19.199 1.00 78.94 97 TYR A N 1
ATOM 793 C CA . TYR A 1 97 ? 0.856 -3.594 20.130 1.00 78.94 97 TYR A CA 1
ATOM 794 C C . TYR A 1 97 ? 2.208 -3.473 19.412 1.00 78.94 97 TYR A C 1
ATOM 796 O O . TYR A 1 97 ? 3.102 -2.762 19.866 1.00 78.94 97 TYR A O 1
ATOM 804 N N . TYR A 1 98 ? 2.342 -4.112 18.248 1.00 82.56 98 TYR A N 1
ATOM 805 C CA . TYR A 1 98 ? 3.525 -3.973 17.403 1.00 82.56 98 TYR A CA 1
ATOM 806 C C . TYR A 1 98 ? 3.773 -2.517 16.968 1.00 82.56 98 TYR A C 1
ATOM 808 O O . TYR A 1 98 ? 4.918 -2.065 16.998 1.00 82.56 98 TYR A O 1
ATOM 816 N N . LEU A 1 99 ? 2.728 -1.767 16.601 1.00 80.69 99 LEU A N 1
ATOM 817 C CA . LEU A 1 99 ? 2.858 -0.353 16.234 1.00 80.69 99 LEU A CA 1
ATOM 818 C C . LEU A 1 99 ? 3.268 0.535 17.417 1.00 80.69 99 LEU A C 1
ATOM 820 O O . LEU A 1 99 ? 4.092 1.427 17.233 1.00 80.69 99 LEU A O 1
ATOM 824 N N . ASP A 1 100 ? 2.745 0.282 18.617 1.00 77.00 100 ASP A N 1
ATOM 825 C CA . ASP A 1 100 ? 3.096 1.054 19.821 1.00 77.00 100 ASP A CA 1
ATOM 826 C C . ASP A 1 100 ? 4.595 0.921 20.153 1.00 77.00 100 ASP A C 1
ATOM 828 O O . ASP A 1 100 ? 5.286 1.914 20.406 1.00 77.00 100 ASP A O 1
ATOM 832 N N . ILE A 1 101 ? 5.136 -0.299 20.009 1.00 77.12 101 ILE A N 1
ATOM 833 C CA . ILE A 1 101 ? 6.579 -0.564 20.126 1.00 77.12 101 ILE A CA 1
ATOM 834 C C . ILE A 1 101 ? 7.371 0.237 19.084 1.00 77.12 101 ILE A C 1
ATOM 836 O O . ILE A 1 101 ? 8.409 0.812 19.418 1.00 77.12 101 ILE A O 1
ATOM 840 N N . LEU A 1 102 ? 6.909 0.285 17.826 1.00 75.94 102 LEU A N 1
ATOM 841 C CA . LEU A 1 102 ? 7.579 1.057 16.771 1.00 75.94 102 LEU A CA 1
ATOM 842 C C . LEU A 1 102 ? 7.593 2.562 17.065 1.00 75.94 102 LEU A C 1
ATOM 844 O O . LEU A 1 102 ? 8.574 3.229 16.740 1.00 75.94 102 LEU A O 1
ATOM 848 N N . GLU A 1 103 ? 6.543 3.096 17.692 1.00 74.25 103 GLU A N 1
ATOM 849 C CA . GLU A 1 103 ? 6.495 4.497 18.129 1.00 74.25 103 GLU A CA 1
ATOM 850 C C . GLU A 1 103 ? 7.369 4.780 19.365 1.00 74.25 103 GLU A C 1
ATOM 852 O O . GLU A 1 103 ? 7.526 5.938 19.757 1.00 74.25 103 GLU A O 1
ATOM 857 N N . GLY A 1 104 ? 7.972 3.753 19.973 1.00 65.81 104 GLY A N 1
ATOM 858 C CA . GLY A 1 104 ? 8.826 3.895 21.152 1.00 65.81 104 GLY A CA 1
ATOM 859 C C . GLY A 1 104 ? 8.053 4.194 22.439 1.00 65.81 104 GLY A C 1
ATOM 860 O O . GLY A 1 104 ? 8.651 4.636 23.423 1.00 65.81 104 GLY A O 1
ATOM 861 N N . LYS A 1 105 ? 6.737 3.958 22.452 1.00 59.41 105 LYS A N 1
ATOM 862 C CA . LYS A 1 105 ? 5.894 4.038 23.648 1.00 59.41 105 LYS A CA 1
ATOM 863 C C . LYS A 1 105 ? 5.955 2.679 24.344 1.00 59.41 105 LYS A C 1
ATOM 865 O O . LYS A 1 105 ? 5.422 1.686 23.875 1.00 59.41 105 LYS A O 1
ATOM 870 N N . ASN A 1 106 ? 6.740 2.614 25.413 1.00 48.97 106 ASN A N 1
ATOM 871 C CA . ASN A 1 106 ? 7.214 1.364 26.013 1.00 48.97 106 ASN A CA 1
ATOM 872 C C . ASN A 1 106 ? 6.444 0.975 27.291 1.00 48.97 106 ASN A C 1
ATOM 874 O O . ASN A 1 106 ? 7.043 0.414 28.209 1.00 48.97 106 ASN A O 1
ATOM 878 N N . ASP A 1 107 ? 5.147 1.285 27.395 1.00 51.81 107 ASP A N 1
ATOM 879 C CA . ASP A 1 107 ? 4.383 1.030 28.621 1.00 51.81 107 ASP A CA 1
ATOM 880 C C . ASP A 1 107 ? 3.095 0.242 28.343 1.00 51.81 107 ASP A C 1
ATOM 882 O O . ASP A 1 107 ? 2.324 0.561 27.453 1.00 51.81 107 ASP A O 1
ATOM 886 N N . LEU A 1 108 ? 2.798 -0.798 29.124 1.00 47.62 108 LEU A N 1
ATOM 887 C CA . LEU A 1 108 ? 1.542 -1.558 28.966 1.00 47.62 108 LEU A CA 1
ATOM 888 C C . LEU A 1 108 ? 0.291 -0.679 29.177 1.00 47.62 108 LEU A C 1
ATOM 890 O O . LEU A 1 108 ? -0.791 -1.033 28.718 1.00 47.62 108 LEU A O 1
ATOM 894 N N . TYR A 1 109 ? 0.459 0.481 29.820 1.00 47.94 109 TYR A N 1
ATOM 895 C CA . TYR A 1 109 ? -0.555 1.524 29.968 1.00 47.94 109 TYR A CA 1
ATOM 896 C C . TYR A 1 109 ? -0.758 2.395 28.706 1.00 47.94 109 TYR A C 1
ATOM 898 O O . TYR A 1 109 ? -1.770 3.087 28.623 1.00 47.94 109 TYR A O 1
ATOM 906 N N . THR A 1 110 ? 0.148 2.381 27.711 1.00 47.47 110 THR A N 1
ATOM 907 C CA . THR A 1 110 ? -0.019 3.136 26.447 1.00 47.47 110 THR A CA 1
ATOM 908 C C . THR A 1 110 ? -0.872 2.418 25.411 1.00 47.47 110 THR A C 1
ATOM 910 O O . THR A 1 110 ? -1.410 3.072 24.519 1.00 47.47 110 THR A O 1
ATOM 913 N N . LEU A 1 111 ? -1.098 1.112 25.574 1.00 46.97 111 LEU A N 1
ATOM 914 C CA . LEU A 1 111 ? -2.060 0.364 24.765 1.00 46.97 111 LEU A CA 1
ATOM 915 C C . LEU A 1 111 ? -3.458 0.995 24.877 1.00 46.97 111 LEU A C 1
ATOM 917 O O . LEU A 1 111 ? -4.038 1.363 23.857 1.00 46.97 111 LEU A O 1
ATOM 921 N N . ASP A 1 112 ? -3.942 1.234 26.101 1.00 46.47 112 ASP A N 1
ATOM 922 C CA . ASP A 1 112 ? -5.212 1.938 26.342 1.00 46.47 112 ASP A CA 1
ATOM 923 C C . ASP A 1 112 ? -5.179 3.372 25.783 1.00 46.47 112 ASP A C 1
ATOM 925 O O . ASP A 1 112 ? -6.157 3.833 25.203 1.00 46.47 112 ASP A O 1
ATOM 929 N N . TYR A 1 113 ? -4.030 4.054 25.841 1.00 48.31 113 TYR A N 1
ATOM 930 C CA . TYR A 1 113 ? -3.853 5.401 25.282 1.00 48.31 113 TYR A CA 1
ATOM 931 C C . TYR A 1 113 ? -4.021 5.436 23.751 1.00 48.31 113 TYR A C 1
ATOM 933 O O . TYR A 1 113 ? -4.648 6.343 23.207 1.00 48.31 113 TYR A O 1
ATOM 941 N N . PHE A 1 114 ? -3.513 4.427 23.038 1.00 52.78 114 PHE A N 1
ATOM 942 C CA . PHE A 1 114 ? -3.668 4.319 21.585 1.00 52.78 114 PHE A CA 1
ATOM 943 C C . PHE A 1 114 ? -5.123 4.015 21.179 1.00 52.78 114 PHE A C 1
ATOM 945 O O . PHE A 1 114 ? -5.617 4.561 20.187 1.00 52.78 114 PHE A O 1
ATOM 952 N N . TYR A 1 115 ? -5.816 3.176 21.961 1.00 52.72 115 TYR A N 1
ATOM 953 C CA . TYR A 1 115 ? -7.237 2.845 21.785 1.00 52.72 115 TYR A CA 1
ATOM 954 C C . TYR A 1 115 ? -8.170 4.035 22.083 1.00 52.72 115 TYR A C 1
ATOM 956 O O . TYR A 1 115 ? -9.113 4.278 21.314 1.00 52.72 115 TYR A O 1
ATOM 964 N N . ASP A 1 116 ? -7.892 4.787 23.153 1.00 54.38 116 ASP A N 1
ATOM 965 C CA . ASP A 1 116 ? -8.802 5.799 23.702 1.00 54.38 116 ASP A CA 1
ATOM 966 C C . ASP A 1 116 ? -8.550 7.233 23.214 1.00 54.38 116 ASP A C 1
ATOM 968 O O . ASP A 1 116 ? -9.515 7.988 23.118 1.00 54.38 116 ASP A O 1
ATOM 972 N N . GLU A 1 117 ? -7.323 7.641 22.857 1.00 54.16 117 GLU A N 1
ATOM 973 C CA . GLU A 1 117 ? -7.091 9.022 22.385 1.00 54.16 117 GLU A CA 1
ATOM 974 C C . GLU A 1 117 ? -7.211 9.202 20.868 1.00 54.16 117 GLU A C 1
ATOM 976 O O . GLU A 1 117 ? -7.625 10.268 20.409 1.00 54.16 117 GLU A O 1
ATOM 981 N N . ILE A 1 118 ? -6.831 8.205 20.061 1.00 56.03 118 ILE A N 1
ATOM 982 C CA . ILE A 1 118 ? -6.650 8.443 18.619 1.00 56.03 118 ILE A CA 1
ATOM 983 C C . ILE A 1 118 ? -7.920 8.132 17.823 1.00 56.03 118 ILE A C 1
ATOM 985 O O . ILE A 1 118 ? -8.264 8.874 16.900 1.00 56.03 118 ILE A O 1
ATOM 989 N N . CYS A 1 119 ? -8.621 7.039 18.144 1.00 64.44 119 CYS A N 1
ATOM 990 C CA . CYS A 1 119 ? -9.694 6.543 17.276 1.00 64.44 119 CYS A CA 1
ATOM 991 C C . CYS A 1 119 ? -11.009 6.205 17.997 1.00 64.44 119 CYS A C 1
ATOM 993 O O . CYS A 1 119 ? -11.974 5.855 17.312 1.00 64.44 119 CYS A O 1
ATOM 995 N N . ASN A 1 120 ? -11.092 6.317 19.331 1.00 68.75 120 ASN A N 1
ATOM 996 C CA . ASN A 1 120 ? -12.272 5.996 20.156 1.00 68.75 120 ASN A CA 1
ATOM 997 C C . ASN A 1 120 ? -12.942 4.666 19.756 1.00 68.75 120 ASN A C 1
ATOM 999 O O . ASN A 1 120 ? -14.157 4.622 19.535 1.00 68.75 120 ASN A O 1
ATOM 1003 N N . ASN A 1 121 ? -12.159 3.599 19.564 1.00 70.94 121 ASN A N 1
ATOM 1004 C CA . ASN A 1 121 ? -12.640 2.292 19.083 1.00 70.94 121 ASN A CA 1
ATOM 1005 C C . ASN A 1 121 ? -13.360 2.299 17.711 1.00 70.94 121 ASN A C 1
ATOM 1007 O O . ASN A 1 121 ? -14.004 1.319 17.333 1.00 70.94 121 ASN A O 1
ATOM 1011 N N . ASN A 1 122 ? -13.248 3.375 16.925 1.00 82.25 122 ASN A N 1
ATOM 1012 C CA . ASN A 1 122 ? -13.792 3.480 15.572 1.00 82.25 122 ASN A CA 1
ATOM 1013 C C . ASN A 1 122 ? -12.676 3.579 14.526 1.00 82.25 122 ASN A C 1
ATOM 1015 O O . ASN A 1 122 ? -12.564 4.579 13.808 1.00 82.25 122 ASN A O 1
ATOM 1019 N N . LEU A 1 123 ? -11.874 2.515 14.457 1.00 86.31 123 LEU A N 1
ATOM 1020 C CA . LEU A 1 123 ? -10.764 2.376 13.522 1.00 86.31 123 LEU A CA 1
ATOM 1021 C C . LEU A 1 123 ? -10.924 1.189 12.575 1.00 86.31 123 LEU A C 1
ATOM 1023 O O . LEU A 1 123 ? -11.693 0.253 12.838 1.00 86.31 123 LEU A O 1
ATOM 1027 N N . ASP A 1 124 ? -10.159 1.241 11.495 1.00 89.00 124 ASP A N 1
ATOM 1028 C CA . ASP A 1 124 ? -9.776 0.092 10.688 1.00 89.00 124 ASP A CA 1
ATOM 1029 C C . ASP A 1 124 ? -8.251 0.017 10.525 1.00 89.00 124 ASP A C 1
ATOM 1031 O O . ASP A 1 124 ? -7.509 0.963 10.811 1.00 89.00 124 ASP A O 1
ATOM 1035 N N . ILE A 1 125 ? -7.794 -1.154 10.090 1.00 90.06 125 ILE A N 1
ATOM 1036 C CA . ILE A 1 125 ? -6.412 -1.399 9.700 1.00 90.06 125 ILE A CA 1
ATOM 1037 C C . ILE A 1 125 ? -6.402 -1.873 8.253 1.00 90.06 125 ILE A C 1
ATOM 1039 O O . ILE A 1 125 ? -7.090 -2.827 7.890 1.00 90.06 125 ILE A O 1
ATOM 1043 N N . ILE A 1 126 ? -5.584 -1.219 7.436 1.00 92.19 126 ILE A N 1
ATOM 1044 C CA . ILE A 1 126 ? -5.379 -1.510 6.022 1.00 92.19 126 ILE A CA 1
ATOM 1045 C C . ILE A 1 126 ? -3.90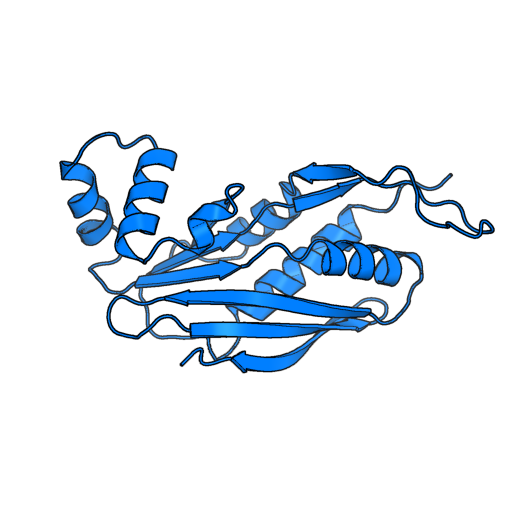3 -1.855 5.831 1.00 92.19 126 ILE A C 1
ATOM 1047 O O . ILE A 1 126 ? -3.038 -0.986 5.900 1.00 92.19 126 ILE A O 1
ATOM 1051 N N . LYS A 1 127 ? -3.588 -3.122 5.569 1.00 91.25 127 LYS A N 1
ATOM 1052 C CA . LYS A 1 127 ? -2.214 -3.586 5.326 1.00 91.25 127 LYS A CA 1
ATOM 1053 C C . LYS A 1 127 ? -2.038 -3.830 3.831 1.00 91.25 127 LYS A C 1
ATOM 1055 O O . LYS A 1 127 ? -2.533 -4.828 3.306 1.00 91.25 127 LYS A O 1
ATOM 1060 N N . ILE A 1 128 ? -1.366 -2.917 3.132 1.00 89.75 128 ILE A N 1
ATOM 1061 C CA . ILE A 1 128 ? -1.041 -3.050 1.706 1.00 89.75 128 ILE A CA 1
ATOM 1062 C C . ILE A 1 128 ? 0.252 -3.855 1.584 1.00 89.75 128 ILE A C 1
ATOM 1064 O O . ILE A 1 128 ? 1.330 -3.389 1.963 1.00 89.75 128 ILE A O 1
ATOM 1068 N N . GLN A 1 129 ? 0.144 -5.073 1.057 1.00 84.75 129 GLN A N 1
ATOM 1069 C CA . GLN A 1 129 ? 1.274 -5.989 0.990 1.00 84.75 129 GLN A CA 1
ATOM 1070 C C . GLN A 1 129 ? 2.199 -5.680 -0.178 1.00 84.75 129 GLN A C 1
ATOM 1072 O O . GLN A 1 129 ? 1.782 -5.229 -1.246 1.00 84.75 129 GLN A O 1
ATOM 1077 N N . GLU A 1 130 ? 3.469 -6.005 0.036 1.00 72.50 130 GLU A N 1
ATOM 1078 C CA . GLU A 1 130 ? 4.498 -5.972 -0.984 1.00 72.50 130 GLU A CA 1
ATOM 1079 C C . GLU A 1 130 ? 4.190 -6.963 -2.114 1.00 72.50 130 GLU A C 1
ATOM 1081 O O . GLU A 1 130 ? 4.091 -8.170 -1.874 1.00 72.50 130 GLU A O 1
ATOM 1086 N N . PRO A 1 131 ? 4.148 -6.506 -3.371 1.00 67.00 131 PRO A N 1
ATOM 1087 C CA . PRO A 1 131 ? 4.061 -7.405 -4.495 1.00 67.00 131 PRO A CA 1
ATOM 1088 C C . PRO A 1 131 ? 5.353 -7.285 -5.319 1.00 67.00 131 PRO A C 1
ATOM 1090 O O . PRO A 1 131 ? 5.366 -6.627 -6.355 1.00 67.00 131 PRO A O 1
ATOM 1093 N N . LEU A 1 132 ? 6.456 -7.900 -4.872 1.00 60.94 132 LEU A N 1
ATOM 1094 C CA . LEU A 1 132 ? 7.773 -7.825 -5.545 1.00 60.94 132 LEU A CA 1
ATOM 1095 C C . LEU A 1 132 ? 7.694 -8.079 -7.053 1.00 60.94 132 LEU A C 1
ATOM 1097 O O . LEU A 1 132 ? 8.143 -7.266 -7.868 1.00 60.94 132 LEU A O 1
ATOM 1101 N N . ASP A 1 133 ? 7.023 -9.166 -7.432 1.00 61.28 133 ASP A N 1
ATOM 1102 C CA . ASP A 1 133 ? 6.781 -9.525 -8.832 1.00 61.28 133 ASP A CA 1
ATOM 1103 C C . ASP A 1 133 ? 5.971 -8.462 -9.585 1.00 61.28 133 ASP A C 1
ATOM 1105 O O . ASP A 1 133 ? 6.111 -8.290 -10.800 1.00 61.28 133 ASP A O 1
ATOM 1109 N N . SER A 1 134 ? 5.111 -7.735 -8.877 1.00 70.12 134 SER A N 1
ATOM 1110 C CA . SER A 1 134 ? 4.333 -6.633 -9.428 1.00 70.12 134 SER A CA 1
ATOM 1111 C C . SER A 1 134 ? 5.178 -5.377 -9.608 1.00 70.12 134 SER A C 1
ATOM 1113 O O . SER A 1 134 ? 5.040 -4.741 -10.650 1.00 70.12 134 SER A O 1
ATOM 1115 N N . TRP A 1 135 ? 6.100 -5.039 -8.698 1.00 77.69 135 TRP A N 1
ATOM 1116 C CA . TRP A 1 135 ? 6.999 -3.897 -8.911 1.00 77.69 135 TRP A CA 1
ATOM 1117 C C . TRP A 1 135 ? 7.863 -4.100 -10.150 1.00 77.69 135 TRP A C 1
ATOM 1119 O O . TRP A 1 135 ? 7.898 -3.227 -11.012 1.00 77.69 135 TRP A O 1
ATOM 1129 N N . MET A 1 136 ? 8.443 -5.285 -10.343 1.00 80.44 136 MET A N 1
ATOM 1130 C CA . MET A 1 136 ? 9.193 -5.584 -11.568 1.00 80.44 136 MET A CA 1
ATOM 1131 C C . MET A 1 136 ? 8.341 -5.396 -12.837 1.00 80.44 136 MET A C 1
ATOM 1133 O O . MET A 1 136 ? 8.801 -4.825 -13.827 1.00 80.44 136 MET A O 1
ATOM 1137 N N . LYS A 1 137 ? 7.079 -5.845 -12.819 1.00 80.25 137 LYS A N 1
ATOM 1138 C CA . LYS A 1 137 ? 6.143 -5.651 -13.941 1.00 80.25 137 LYS A CA 1
ATOM 1139 C C . LYS A 1 137 ? 5.834 -4.175 -14.186 1.00 80.25 137 LYS A C 1
ATOM 1141 O O . LYS A 1 137 ? 5.736 -3.776 -15.343 1.00 80.25 137 LYS A O 1
ATOM 1146 N N . ILE A 1 138 ? 5.716 -3.374 -13.129 1.00 79.50 138 ILE A N 1
ATOM 1147 C CA . ILE A 1 138 ? 5.463 -1.930 -13.210 1.00 79.50 138 ILE A CA 1
ATOM 1148 C C . ILE A 1 138 ? 6.653 -1.206 -13.839 1.00 79.50 138 ILE A C 1
ATOM 1150 O O . ILE A 1 138 ? 6.463 -0.426 -14.767 1.00 79.50 138 ILE A O 1
ATOM 1154 N N . TYR A 1 139 ? 7.875 -1.520 -13.405 1.00 79.25 139 TYR A N 1
ATOM 1155 C CA . TYR A 1 139 ? 9.100 -0.947 -13.970 1.00 79.25 139 TYR A CA 1
ATOM 1156 C C . TYR A 1 139 ? 9.238 -1.295 -15.452 1.00 79.25 139 TYR A C 1
ATOM 1158 O O . TYR A 1 139 ? 9.488 -0.421 -16.278 1.00 79.25 139 TYR A O 1
ATOM 1166 N N . LYS A 1 140 ? 9.009 -2.566 -15.807 1.00 78.12 140 LYS A N 1
ATOM 1167 C CA . LYS A 1 140 ? 9.026 -3.019 -17.203 1.00 78.12 140 LYS A CA 1
ATOM 1168 C C . LYS A 1 140 ? 7.976 -2.304 -18.046 1.00 78.12 140 LYS A C 1
ATOM 1170 O O . LYS A 1 140 ? 8.292 -1.875 -19.147 1.00 78.12 140 LYS A O 1
ATOM 1175 N N . ALA A 1 141 ? 6.749 -2.171 -17.550 1.00 77.44 141 ALA A N 1
ATOM 1176 C CA . ALA A 1 141 ? 5.684 -1.471 -18.262 1.00 77.44 141 ALA A CA 1
ATOM 1177 C C . ALA A 1 141 ? 5.991 0.010 -18.473 1.00 77.44 141 ALA A C 1
ATOM 1179 O O . ALA A 1 141 ? 5.804 0.507 -19.576 1.00 77.44 141 ALA A O 1
ATOM 1180 N N . ASN A 1 142 ? 6.494 0.692 -17.446 1.00 74.06 142 ASN A N 1
ATOM 1181 C CA . ASN A 1 142 ? 6.830 2.107 -17.535 1.00 74.06 142 ASN A CA 1
ATOM 1182 C C . ASN A 1 142 ? 8.006 2.349 -18.504 1.00 74.06 142 ASN A C 1
ATOM 1184 O O . ASN A 1 142 ? 7.891 3.179 -19.398 1.00 74.06 142 ASN A O 1
ATOM 1188 N N . VAL A 1 143 ? 9.081 1.556 -18.418 1.00 73.19 143 VAL A N 1
ATOM 1189 C CA . VAL A 1 143 ? 10.268 1.705 -19.285 1.00 73.19 143 VAL A CA 1
ATOM 1190 C C . VAL A 1 143 ? 10.019 1.243 -20.725 1.00 73.19 143 VAL A C 1
ATOM 1192 O O . VAL A 1 143 ? 10.553 1.833 -21.660 1.00 73.19 143 VAL A O 1
ATOM 1195 N N . LEU A 1 144 ? 9.233 0.181 -20.924 1.00 69.00 144 LEU A N 1
ATOM 1196 C CA . LEU A 1 144 ? 8.946 -0.379 -22.252 1.00 69.00 144 LEU A CA 1
ATOM 1197 C C . LEU A 1 144 ? 7.642 0.156 -22.867 1.00 69.00 144 LEU A C 1
ATOM 1199 O O . LEU A 1 144 ? 7.228 -0.359 -23.903 1.00 69.00 144 LEU A O 1
ATOM 1203 N N . LEU A 1 145 ? 6.979 1.130 -22.225 1.00 64.25 145 LEU A N 1
ATOM 1204 C CA . LEU A 1 145 ? 5.672 1.686 -22.622 1.00 64.25 145 LEU A CA 1
ATOM 1205 C C . LEU A 1 145 ? 4.598 0.605 -22.858 1.00 64.25 145 LEU A C 1
ATOM 1207 O O . LEU A 1 145 ? 3.700 0.732 -23.688 1.00 64.25 145 LEU A O 1
ATOM 1211 N N . ASN A 1 146 ? 4.689 -0.490 -22.106 1.00 66.62 146 ASN A N 1
ATOM 1212 C CA . ASN A 1 146 ? 3.815 -1.648 -22.240 1.00 66.62 146 ASN A CA 1
ATOM 1213 C C . ASN A 1 146 ? 2.693 -1.621 -21.202 1.00 66.62 146 ASN A C 1
ATOM 1215 O O . ASN A 1 146 ? 2.834 -1.083 -20.106 1.00 66.62 146 ASN A O 1
ATOM 1219 N N . LYS A 1 147 ? 1.578 -2.288 -21.511 1.00 72.94 147 LYS A N 1
ATOM 1220 C CA . LYS A 1 147 ? 0.537 -2.549 -20.509 1.00 72.94 147 LYS A CA 1
ATOM 1221 C C . LYS A 1 147 ? 1.050 -3.553 -19.4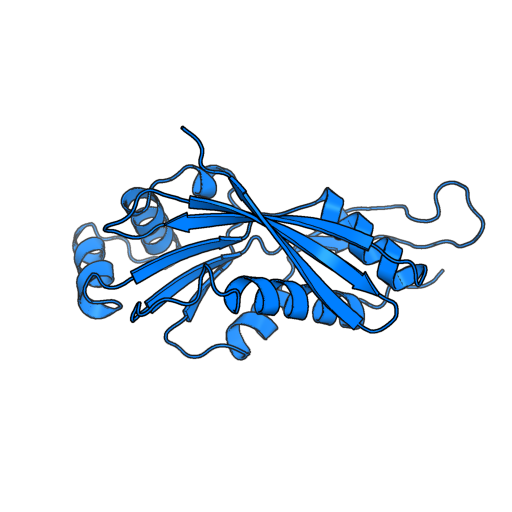77 1.00 72.94 147 LYS A C 1
ATOM 1223 O O . LYS A 1 147 ? 1.581 -4.599 -19.850 1.00 72.94 147 LYS A O 1
ATOM 1228 N N . ALA A 1 148 ? 0.825 -3.282 -18.193 1.00 77.00 148 ALA A N 1
ATOM 1229 C CA . ALA A 1 148 ? 1.050 -4.253 -17.121 1.00 77.00 148 ALA A CA 1
ATOM 1230 C C . ALA A 1 148 ? -0.234 -4.532 -16.355 1.00 77.00 148 ALA A C 1
ATOM 1232 O O . ALA A 1 148 ? -1.027 -3.633 -16.096 1.00 77.00 148 ALA A O 1
ATOM 1233 N N . ASN A 1 149 ? -0.383 -5.787 -15.942 1.00 79.12 149 ASN A N 1
ATOM 1234 C CA . ASN A 1 149 ? -1.381 -6.201 -14.971 1.00 79.12 149 ASN A CA 1
ATOM 1235 C C . ASN A 1 149 ? -0.648 -6.648 -13.716 1.00 79.12 149 ASN A C 1
ATOM 1237 O O . ASN A 1 149 ? 0.210 -7.535 -13.781 1.00 79.12 149 ASN A O 1
ATOM 1241 N N . VAL A 1 150 ? -1.005 -6.055 -12.588 1.00 82.31 150 VAL A N 1
ATOM 1242 C CA . VAL A 1 150 ? -0.447 -6.425 -11.293 1.00 82.31 150 VAL A CA 1
ATOM 1243 C C . VAL A 1 150 ? -1.544 -6.727 -10.298 1.00 82.31 150 VAL A C 1
ATOM 1245 O O . VAL A 1 150 ? -2.638 -6.173 -10.379 1.00 82.31 150 VAL A O 1
ATOM 1248 N N . VAL A 1 151 ? -1.239 -7.635 -9.378 1.00 85.00 151 VAL A N 1
ATOM 1249 C CA . VAL A 1 151 ? -2.112 -7.971 -8.259 1.00 85.00 151 VAL A CA 1
ATOM 1250 C C . VAL A 1 151 ? -1.426 -7.501 -6.990 1.00 85.00 151 VAL A C 1
ATOM 1252 O O . VAL A 1 151 ? -0.239 -7.773 -6.796 1.00 85.00 151 VAL A O 1
ATOM 1255 N N . ILE A 1 152 ? -2.168 -6.768 -6.168 1.00 86.81 152 ILE A N 1
ATOM 1256 C CA . ILE A 1 152 ? -1.699 -6.236 -4.892 1.00 86.81 152 ILE A CA 1
ATOM 1257 C C . ILE A 1 152 ? -2.621 -6.769 -3.797 1.00 86.81 152 ILE A C 1
ATOM 1259 O O . ILE A 1 152 ? -3.812 -6.433 -3.800 1.00 86.81 152 ILE A O 1
ATOM 1263 N N . PRO A 1 153 ? -2.109 -7.632 -2.905 1.00 87.94 153 PRO A N 1
ATOM 1264 C CA . PRO A 1 153 ? -2.862 -8.100 -1.757 1.00 87.94 153 PRO A CA 1
ATOM 1265 C C . PRO A 1 153 ? -3.019 -6.992 -0.718 1.00 87.94 153 PRO A C 1
ATOM 1267 O O . PRO A 1 153 ? -2.084 -6.241 -0.438 1.00 87.94 153 PRO A O 1
ATOM 1270 N N . VAL A 1 154 ? -4.205 -6.915 -0.130 1.00 89.12 154 VAL A N 1
ATOM 1271 C CA . VAL A 1 154 ? -4.531 -5.989 0.951 1.00 89.12 154 VAL A CA 1
ATOM 1272 C C . VAL A 1 154 ? -5.292 -6.753 2.022 1.00 89.12 154 VAL A C 1
ATOM 1274 O O . VAL A 1 154 ? -6.247 -7.463 1.715 1.00 89.12 154 VAL A O 1
ATOM 1277 N N . ILE A 1 155 ? -4.870 -6.607 3.274 1.00 89.69 155 ILE A N 1
ATOM 1278 C CA . ILE A 1 155 ? -5.631 -7.091 4.428 1.00 89.69 155 ILE A CA 1
ATOM 1279 C C . ILE A 1 155 ? -6.391 -5.901 5.000 1.00 89.69 155 ILE A C 1
ATOM 1281 O O . ILE A 1 155 ? -5.796 -4.854 5.252 1.00 89.69 155 ILE A O 1
ATOM 1285 N N . TYR A 1 156 ? -7.694 -6.068 5.184 1.00 89.62 156 TYR A N 1
ATOM 1286 C CA . TYR A 1 156 ? -8.553 -5.103 5.853 1.00 89.62 156 TYR A CA 1
ATOM 1287 C C . TYR A 1 156 ? -9.101 -5.714 7.138 1.00 89.62 156 TYR A C 1
ATOM 1289 O O . TYR A 1 156 ? -9.714 -6.781 7.108 1.00 89.62 156 TYR A O 1
ATOM 1297 N N . GLU A 1 157 ? -8.914 -5.029 8.258 1.00 88.38 157 GLU A N 1
ATOM 1298 C CA . GLU A 1 157 ? -9.389 -5.462 9.568 1.00 88.38 157 GLU A CA 1
ATOM 1299 C C . GLU A 1 157 ? -10.154 -4.336 10.252 1.00 88.38 157 GLU A C 1
ATOM 1301 O O . GLU A 1 157 ? -9.815 -3.160 10.138 1.00 88.38 157 GLU A O 1
ATOM 1306 N N . SER A 1 158 ? -11.186 -4.700 11.006 1.00 84.62 158 SER A N 1
ATOM 1307 C CA . SER A 1 158 ? -11.872 -3.777 11.903 1.00 84.62 158 SER A CA 1
ATOM 1308 C C . SER A 1 158 ? -12.162 -4.485 13.220 1.00 84.62 158 SER A C 1
ATOM 1310 O O . SER A 1 158 ? -12.192 -5.709 13.274 1.00 84.62 158 SER A O 1
ATOM 1312 N N . LEU A 1 159 ? -12.427 -3.728 14.283 1.00 76.31 159 LEU A N 1
ATOM 1313 C CA . LEU A 1 159 ? -12.701 -4.311 15.604 1.00 76.31 159 LEU A CA 1
ATOM 1314 C C . LEU A 1 159 ? -13.987 -5.158 15.665 1.00 76.31 159 LEU A C 1
ATOM 1316 O O . LEU A 1 159 ? -14.166 -5.926 16.605 1.00 76.31 159 LEU A O 1
ATOM 1320 N N . ILE A 1 160 ? -14.898 -4.986 14.702 1.00 74.81 160 ILE A N 1
ATOM 1321 C CA . ILE A 1 160 ? -16.239 -5.595 14.712 1.00 74.81 160 ILE A CA 1
ATOM 1322 C C . ILE A 1 160 ? -16.353 -6.696 13.652 1.00 74.81 160 ILE A C 1
ATOM 1324 O O . ILE A 1 160 ? -16.998 -7.717 13.878 1.00 74.81 160 ILE A O 1
ATOM 1328 N N . GLU A 1 161 ? -15.756 -6.482 12.481 1.00 76.31 161 GLU A N 1
ATOM 1329 C CA . GLU A 1 161 ? -15.851 -7.398 11.345 1.00 76.31 161 GLU A CA 1
ATOM 1330 C C . GLU A 1 161 ? -14.656 -8.348 11.295 1.00 76.31 161 GLU A C 1
ATOM 1332 O O . GLU A 1 161 ? -13.542 -7.984 11.668 1.00 76.31 161 GLU A O 1
ATOM 1337 N N . LYS A 1 162 ? -14.875 -9.554 10.759 1.00 79.38 162 LYS A N 1
ATOM 1338 C CA . LYS A 1 162 ? -13.773 -10.467 10.448 1.00 79.38 162 LYS A CA 1
ATOM 1339 C C . LYS A 1 162 ? -12.791 -9.818 9.455 1.00 79.38 162 LYS A C 1
ATOM 1341 O O . LYS A 1 162 ? -13.238 -9.066 8.582 1.00 79.38 162 LYS A O 1
ATOM 1346 N N . PRO A 1 163 ? -11.489 -10.152 9.540 1.00 83.69 163 PRO A N 1
ATOM 1347 C CA . PRO A 1 163 ? -10.507 -9.762 8.538 1.00 83.69 163 PRO A CA 1
ATOM 1348 C C . PRO A 1 163 ? -10.966 -10.121 7.122 1.00 83.69 163 PRO A C 1
ATOM 1350 O O . PRO A 1 163 ? -11.457 -11.225 6.878 1.00 83.69 163 PRO A O 1
ATOM 1353 N N . LYS A 1 164 ? -10.785 -9.195 6.181 1.00 86.88 164 LYS A N 1
ATOM 1354 C CA . LYS A 1 164 ? -11.045 -9.397 4.752 1.00 86.88 164 LYS A CA 1
ATOM 1355 C C . LYS A 1 164 ? -9.727 -9.390 3.996 1.00 86.88 164 LYS A C 1
ATOM 1357 O O . LYS A 1 164 ? -8.915 -8.479 4.157 1.00 86.88 164 LYS A O 1
ATOM 1362 N N . TYR A 1 165 ? -9.550 -10.374 3.122 1.00 87.19 165 TYR A N 1
ATOM 1363 C CA . TYR A 1 165 ? -8.397 -10.465 2.234 1.00 87.19 165 TYR A CA 1
ATOM 1364 C C . TYR A 1 165 ? -8.813 -10.022 0.830 1.00 87.19 165 TYR A C 1
ATOM 1366 O O . TYR A 1 165 ? -9.659 -10.623 0.166 1.00 87.19 165 TYR A O 1
ATOM 1374 N N . LEU A 1 166 ? -8.236 -8.918 0.372 1.00 88.25 166 LEU A N 1
ATOM 1375 C CA . LEU A 1 166 ? -8.599 -8.258 -0.875 1.00 88.25 166 LEU A CA 1
ATOM 1376 C C . LEU A 1 166 ? -7.453 -8.391 -1.877 1.00 88.25 166 LEU A C 1
ATOM 1378 O O . LEU A 1 166 ? -6.295 -8.136 -1.555 1.00 88.25 166 LEU A O 1
ATOM 1382 N N . LEU A 1 167 ? -7.771 -8.766 -3.115 1.00 88.62 167 LEU A N 1
ATOM 1383 C CA . LEU A 1 167 ? -6.815 -8.802 -4.219 1.00 88.62 167 LEU A CA 1
ATOM 1384 C C . LEU A 1 167 ? -7.176 -7.719 -5.236 1.00 88.62 167 LEU A C 1
ATOM 1386 O O . LEU A 1 167 ? -8.119 -7.853 -6.026 1.00 88.62 167 LEU A O 1
ATOM 1390 N N . TYR A 1 168 ? -6.396 -6.640 -5.243 1.00 85.69 168 TYR A N 1
ATOM 1391 C CA . TYR A 1 168 ? -6.572 -5.537 -6.181 1.00 85.69 168 TYR A CA 1
ATOM 1392 C C . TYR A 1 168 ? -5.836 -5.828 -7.480 1.00 85.69 168 TYR A C 1
ATOM 1394 O O . TYR A 1 168 ? -4.612 -5.954 -7.483 1.00 85.69 168 TYR A O 1
ATOM 1402 N N . LYS A 1 169 ? -6.565 -5.897 -8.599 1.00 85.00 169 LYS A N 1
ATOM 1403 C CA . LYS A 1 169 ? -5.963 -5.993 -9.930 1.00 85.00 169 LYS A CA 1
ATOM 1404 C C . LYS A 1 169 ? -5.842 -4.596 -10.541 1.00 85.00 169 LYS A C 1
ATOM 1406 O O . LYS A 1 169 ? -6.830 -3.966 -10.929 1.00 85.00 169 LYS A O 1
ATOM 1411 N N . ILE A 1 170 ? -4.606 -4.131 -10.653 1.00 80.62 170 ILE A N 1
ATOM 1412 C CA . ILE A 1 170 ? -4.254 -2.841 -11.243 1.00 80.62 170 ILE A CA 1
ATOM 1413 C C . ILE A 1 170 ? -3.828 -3.068 -12.692 1.00 80.62 170 ILE A C 1
ATOM 1415 O O . ILE A 1 170 ? -3.035 -3.971 -12.973 1.00 80.62 170 ILE A O 1
ATOM 1419 N N . GLU A 1 171 ? -4.321 -2.229 -13.600 1.00 78.94 171 GLU A N 1
ATOM 1420 C CA . GLU A 1 171 ? -3.859 -2.199 -14.983 1.00 78.94 171 GLU A CA 1
ATOM 1421 C C . GLU A 1 171 ? -3.136 -0.879 -15.266 1.00 78.94 171 GLU A C 1
ATOM 1423 O O . GLU A 1 171 ? -3.659 0.216 -15.037 1.00 78.94 171 GLU A O 1
ATOM 1428 N N . LEU A 1 172 ? -1.914 -0.984 -15.772 1.00 74.31 172 LEU A N 1
ATOM 1429 C CA . LEU A 1 172 ? -1.120 0.152 -16.211 1.00 74.31 172 LEU A CA 1
ATOM 1430 C C . LEU A 1 172 ? -1.233 0.330 -17.718 1.00 74.31 172 LEU A C 1
ATOM 1432 O O . LEU A 1 172 ? -1.211 -0.643 -18.475 1.00 74.31 172 LEU A O 1
ATOM 1436 N N . TYR A 1 173 ? -1.317 1.588 -18.128 1.00 69.81 173 TYR A N 1
ATOM 1437 C CA . TYR A 1 173 ? -1.314 2.038 -19.511 1.00 69.81 173 TYR A CA 1
ATOM 1438 C C . TYR A 1 173 ? -0.176 3.034 -19.702 1.00 69.81 173 TYR A C 1
ATOM 1440 O O . TYR A 1 173 ? 0.323 3.622 -18.742 1.00 69.81 173 TYR A O 1
ATOM 1448 N N . GLU A 1 174 ? 0.204 3.257 -20.954 1.00 61.84 174 GLU A N 1
ATOM 1449 C CA . GLU A 1 174 ? 1.145 4.312 -21.307 1.00 61.84 174 GLU A CA 1
ATOM 1450 C C . GLU A 1 174 ? 0.656 5.659 -20.740 1.00 61.84 174 GLU A C 1
ATOM 1452 O O . GLU A 1 174 ? -0.472 6.086 -20.996 1.00 61.84 174 GLU A O 1
ATOM 1457 N N . GLY A 1 175 ? 1.462 6.268 -19.866 1.00 55.09 175 GLY A N 1
ATOM 1458 C CA . GLY A 1 175 ? 1.151 7.543 -19.214 1.00 55.09 175 GLY A CA 1
ATOM 1459 C C . GLY A 1 175 ? -0.016 7.544 -18.212 1.00 55.09 175 GLY A C 1
ATOM 1460 O O . GLY A 1 175 ? -0.375 8.617 -17.732 1.00 55.09 175 GLY A O 1
ATOM 1461 N N . SER A 1 176 ? -0.635 6.403 -17.868 1.00 59.72 176 SER A N 1
ATOM 1462 C CA . SER A 1 176 ? -1.738 6.387 -16.890 1.00 59.72 176 SER A CA 1
ATOM 1463 C C . SER A 1 176 ? -1.855 5.096 -16.071 1.00 59.72 176 SER A C 1
ATOM 1465 O O . SER A 1 176 ? -1.565 3.990 -16.517 1.00 59.72 176 SER A O 1
ATOM 1467 N N . THR A 1 177 ? -2.314 5.243 -14.828 1.00 62.22 177 THR A N 1
ATOM 1468 C CA . THR A 1 177 ? -2.602 4.137 -13.900 1.00 62.22 177 THR A CA 1
ATOM 1469 C C . THR A 1 177 ? -4.113 4.033 -13.727 1.00 62.22 177 THR A C 1
ATOM 1471 O O . THR A 1 177 ? -4.739 5.019 -13.340 1.00 62.22 177 THR A O 1
ATOM 1474 N N . LYS A 1 178 ? -4.720 2.869 -14.002 1.00 62.62 178 LYS A N 1
ATOM 1475 C CA . LYS A 1 178 ? -6.157 2.657 -13.769 1.00 62.62 178 LYS A CA 1
ATOM 1476 C C . LYS A 1 178 ? -6.414 1.334 -13.055 1.00 62.62 178 LYS A C 1
ATOM 1478 O O . LYS A 1 178 ? -6.074 0.258 -13.539 1.00 62.62 178 LYS A O 1
ATOM 1483 N N . VAL A 1 179 ? -7.110 1.396 -11.926 1.00 59.91 179 VAL A N 1
ATOM 1484 C CA . VAL A 1 179 ? -7.648 0.191 -11.282 1.00 59.91 179 VAL A CA 1
ATOM 1485 C C . VAL A 1 179 ? -8.873 -0.258 -12.063 1.00 59.91 179 VAL A C 1
ATOM 1487 O O . VAL A 1 179 ? -9.838 0.493 -12.194 1.00 59.91 179 VAL A O 1
ATOM 1490 N N . LYS A 1 180 ? -8.814 -1.456 -12.654 1.00 56.56 180 LYS A N 1
ATOM 1491 C CA . LYS A 1 180 ? -9.902 -1.977 -13.496 1.00 56.56 180 LYS A CA 1
ATOM 1492 C C . LYS A 1 180 ? -10.828 -2.945 -12.778 1.00 56.56 180 LYS A C 1
ATOM 1494 O O . LYS A 1 180 ? -11.996 -3.016 -13.144 1.00 56.56 180 LYS A O 1
ATOM 1499 N N . SER A 1 181 ? -10.325 -3.724 -11.825 1.00 55.00 181 SER A N 1
ATOM 1500 C CA . SER A 1 181 ? -11.123 -4.783 -11.206 1.00 55.00 181 SER A CA 1
ATOM 1501 C C . SER A 1 181 ? -10.530 -5.228 -9.879 1.00 55.00 181 SER A C 1
ATOM 1503 O O . SER A 1 181 ? -9.313 -5.251 -9.713 1.00 55.00 181 SER A O 1
ATOM 1505 N N . MET A 1 182 ? -11.388 -5.655 -8.968 1.00 62.19 182 MET A N 1
ATOM 1506 C CA . MET A 1 182 ? -11.013 -6.209 -7.676 1.00 62.19 182 MET A CA 1
ATOM 1507 C C . MET A 1 182 ? -11.622 -7.594 -7.528 1.00 62.19 182 MET A C 1
ATOM 1509 O O . MET A 1 182 ? -12.730 -7.834 -8.009 1.00 62.19 182 MET A O 1
ATOM 1513 N N . LYS A 1 183 ? -10.903 -8.490 -6.854 1.00 62.34 183 LYS A N 1
ATOM 1514 C CA . LYS A 1 183 ? -11.465 -9.736 -6.349 1.00 62.34 183 LYS A CA 1
ATOM 1515 C C . LYS A 1 183 ? -11.353 -9.745 -4.826 1.00 62.34 183 LYS A C 1
ATOM 1517 O O . LYS A 1 183 ? -10.248 -9.702 -4.292 1.00 62.34 183 LYS A O 1
ATOM 1522 N N . VAL A 1 184 ? -12.492 -9.814 -4.146 1.00 60.31 184 VAL A N 1
ATOM 1523 C CA . VAL A 1 184 ? -12.550 -10.138 -2.717 1.00 60.31 184 VAL A CA 1
ATOM 1524 C C . VAL A 1 184 ? -12.323 -11.641 -2.590 1.00 60.31 184 VAL A C 1
ATOM 1526 O O . VAL A 1 184 ? -12.955 -12.420 -3.309 1.00 60.31 184 VAL A O 1
ATOM 1529 N N . VAL A 1 185 ? -11.386 -12.047 -1.739 1.00 60.91 185 VAL A N 1
ATOM 1530 C CA . VAL A 1 185 ? -11.192 -13.452 -1.381 1.00 60.91 185 VAL A CA 1
ATOM 1531 C C . VAL A 1 185 ? -11.589 -13.583 0.080 1.00 60.91 185 VAL A C 1
ATOM 1533 O O . VAL A 1 185 ? -10.848 -13.189 0.975 1.00 60.91 185 VAL A O 1
ATOM 1536 N N . GLU A 1 186 ? -12.786 -14.106 0.319 1.00 52.75 186 GLU A N 1
ATOM 1537 C CA . GLU A 1 186 ? -13.148 -14.579 1.651 1.00 52.75 186 GLU A CA 1
ATOM 1538 C C . GLU A 1 186 ? -12.385 -15.890 1.870 1.00 52.75 186 GLU A C 1
ATOM 1540 O O . GLU A 1 186 ? -12.473 -16.810 1.055 1.00 52.75 186 GLU A O 1
ATOM 1545 N N . LEU A 1 187 ? -11.526 -15.919 2.890 1.00 47.53 187 LEU A N 1
ATOM 1546 C CA . LEU A 1 187 ? -10.890 -17.151 3.342 1.00 47.53 187 LEU A CA 1
ATOM 1547 C C . LEU A 1 187 ? -11.830 -17.754 4.389 1.00 47.53 187 LEU A C 1
ATOM 1549 O O . LEU A 1 187 ? -12.060 -17.124 5.424 1.00 47.53 187 LEU A O 1
ATOM 1553 N N . ASP A 1 188 ? -12.415 -18.905 4.053 1.00 45.19 188 ASP A N 1
ATOM 1554 C CA . ASP A 1 188 ? -13.284 -19.700 4.933 1.00 45.19 188 ASP A CA 1
ATOM 1555 C C . ASP A 1 188 ? -12.539 -20.221 6.175 1.00 45.19 188 ASP A C 1
ATOM 1557 O O . ASP A 1 188 ? -11.368 -20.653 6.032 1.00 45.19 188 ASP A O 1
#

Foldseek 3Di:
DDFQPVVVLLVQLLVVVVVVCPDPVNPDPFQAEEEEEAQWAWGWDADPPDPCRIDPIDIDGNPRSQVVNVVVDDPSYHYDHDNDPCLVVDAPLRNLVVVCVVVVVPDPVCSVVVCPPRGVLRYKYKYWDDDPVQNVQSSCCAVVQHKGWDWIWIWIDGPPDDIWIKIFIWIDGRVDTDGDDIDTDDDD

Radius of gyration: 17.85 Å; chains: 1; bounding box: 41×34×57 Å